Protein 2W4S (pdb70)

Structure (mmCIF, N/CA/C/O backbone):
data_2W4S
#
_entry.id   2W4S
#
_cell.length_a   42.180
_cell.length_b   52.862
_cell.length_c   99.315
_cell.angle_alpha   90.00
_cell.angle_beta   94.05
_cell.angle_gamma   90.00
#
_symmetry.space_group_name_H-M   'P 1 21 1'
#
loop_
_entity.id
_entity.type
_entity.pdbx_description
1 polymer 'Ankyrin-repeat protein'
2 water water
#
loop_
_atom_site.group_PDB
_atom_site.id
_atom_site.type_symbol
_atom_site.label_atom_id
_atom_site.label_alt_id
_atom_site.label_comp_id
_atom_site.label_asym_id
_atom_site.label_entity_id
_atom_site.label_seq_id
_atom_site.pdbx_PDB_ins_code
_atom_site.Cartn_x
_atom_site.Cartn_y
_atom_site.Cartn_z
_atom_site.occupancy
_atom_site.B_iso_or_equiv
_atom_site.auth_seq_id
_atom_site.auth_comp_id
_atom_site.auth_asym_id
_atom_site.auth_atom_id
_atom_site.pdbx_PDB_model_num
ATOM 1 N N . ASP A 1 4 ? -3.918 22.328 56.345 1.00 53.93 387 ASP A N 1
ATOM 2 C CA . ASP A 1 4 ? -2.583 21.705 56.610 1.00 54.37 387 ASP A CA 1
ATOM 3 C C . ASP A 1 4 ? -1.789 21.270 55.353 1.00 53.71 387 ASP A C 1
ATOM 4 O O . ASP A 1 4 ? -0.551 21.194 55.404 1.00 53.78 387 ASP A O 1
ATOM 9 N N . THR A 1 5 ? -2.480 20.969 54.249 1.00 52.62 388 THR A N 1
ATOM 10 C CA . THR A 1 5 ? -1.794 20.773 52.964 1.00 51.59 388 THR A CA 1
ATOM 11 C C . THR A 1 5 ? -0.957 22.014 52.615 1.00 50.48 388 THR A C 1
ATOM 12 O O . THR A 1 5 ? 0.235 21.894 52.343 1.00 50.11 388 THR A O 1
ATOM 16 N N . MET A 1 6 ? -1.586 23.192 52.657 1.00 49.43 389 MET A N 1
ATOM 17 C CA . MET A 1 6 ? -0.904 24.473 52.434 1.00 48.41 389 MET A CA 1
ATOM 18 C C . MET A 1 6 ? 0.165 24.767 53.475 1.00 47.08 389 MET A C 1
ATOM 19 O O . MET A 1 6 ? 1.238 25.247 53.137 1.00 47.13 389 MET A O 1
ATOM 24 N N . GLU A 1 7 ? -0.117 24.478 54.738 1.00 45.69 390 GLU A N 1
ATOM 25 C CA . GLU A 1 7 ? 0.899 24.619 55.791 1.00 44.39 390 GLU A CA 1
ATOM 26 C C . GLU A 1 7 ? 2.169 23.850 55.457 1.00 42.66 390 GLU A C 1
ATOM 27 O O . GLU A 1 7 ? 3.274 24.359 55.602 1.00 42.89 390 GLU A O 1
ATOM 33 N N . SER A 1 8 ? 1.983 22.622 55.000 1.00 40.54 391 SER A N 1
ATOM 34 C CA . SER A 1 8 ? 3.055 21.727 54.653 1.00 38.80 391 SER A CA 1
ATOM 35 C C . SER A 1 8 ? 3.806 22.151 53.391 1.00 37.31 391 SER A C 1
ATOM 36 O O . SER A 1 8 ? 5.035 22.044 53.357 1.00 37.59 391 SER A O 1
ATOM 39 N N . ILE A 1 9 ? 3.074 22.610 52.365 1.00 35.07 392 ILE A N 1
ATOM 40 C CA . ILE A 1 9 ? 3.673 23.120 51.129 1.00 33.27 392 ILE A CA 1
ATOM 41 C C . ILE A 1 9 ? 4.572 24.296 51.478 1.00 32.08 392 ILE A C 1
ATOM 42 O O . ILE A 1 9 ? 5.760 24.311 51.119 1.00 31.13 392 ILE A O 1
ATOM 47 N N . VAL A 1 10 ? 3.995 25.256 52.214 1.00 31.27 393 VAL A N 1
ATOM 48 C CA . VAL A 1 10 ? 4.691 26.468 52.693 1.00 30.26 393 VAL A CA 1
ATOM 49 C C . VAL A 1 10 ? 5.923 26.084 53.511 1.00 29.83 393 VAL A C 1
ATOM 50 O O . VAL A 1 10 ? 7.016 26.627 53.283 1.00 30.10 393 VAL A O 1
ATOM 54 N N . LEU A 1 11 ? 5.744 25.137 54.419 1.00 29.02 394 LEU A N 1
ATOM 55 C CA . LEU A 1 11 ? 6.820 24.672 55.305 1.00 29.94 394 LEU A CA 1
ATOM 56 C C . LEU A 1 11 ? 8.036 24.253 54.499 1.00 30.23 394 LEU A C 1
ATOM 57 O O . LEU A 1 11 ? 9.129 24.813 54.684 1.00 30.43 394 LEU A O 1
ATOM 62 N N . ASN A 1 12 ? 7.828 23.256 53.629 1.00 29.82 395 ASN A N 1
ATOM 63 C CA . ASN A 1 12 ? 8.833 22.787 52.712 1.00 29.75 395 ASN A CA 1
ATOM 64 C C . ASN A 1 12 ? 9.416 23.911 51.828 1.00 29.51 395 ASN A C 1
ATOM 65 O O . ASN A 1 12 ? 10.629 23.927 51.558 1.00 29.64 395 ASN A O 1
ATOM 70 N N . THR A 1 13 ? 8.563 24.832 51.369 1.00 28.90 396 THR A N 1
ATOM 71 C CA . THR A 1 13 ? 9.024 25.922 50.514 1.00 28.29 396 THR A CA 1
ATOM 72 C C . THR A 1 13 ? 10.009 26.788 51.306 1.00 29.08 396 THR A C 1
ATOM 73 O O . THR A 1 13 ? 11.142 27.022 50.865 1.00 28.50 396 THR A O 1
ATOM 77 N N . ILE A 1 14 ? 9.598 27.232 52.498 1.00 29.38 397 ILE A N 1
ATOM 78 C CA . ILE A 1 14 ? 10.486 28.053 53.320 1.00 30.44 397 ILE A CA 1
ATOM 79 C C . ILE A 1 14 ? 11.769 27.271 53.691 1.00 30.61 397 ILE A C 1
ATOM 80 O O . ILE A 1 14 ? 12.899 27.777 53.543 1.00 30.74 397 ILE A O 1
ATOM 85 N N . VAL A 1 15 ? 11.604 26.028 54.120 1.00 30.54 398 VAL A N 1
ATOM 86 C CA . VAL A 1 15 ? 12.768 25.235 54.508 1.00 31.25 398 VAL A CA 1
ATOM 87 C C . VAL A 1 15 ? 13.798 25.134 53.362 1.00 31.45 398 VAL A C 1
ATOM 88 O O . VAL A 1 15 ? 14.975 25.453 53.567 1.00 32.02 398 VAL A O 1
ATOM 92 N N . THR A 1 16 ? 13.349 24.726 52.167 1.00 30.63 399 THR A N 1
ATOM 93 C CA . THR A 1 16 ? 14.197 24.695 50.978 1.00 29.89 399 THR A CA 1
ATOM 94 C C . THR A 1 16 ? 14.730 26.097 50.623 1.00 30.62 399 THR A C 1
ATOM 95 O O . THR A 1 16 ? 15.917 26.252 50.332 1.00 29.88 399 THR A O 1
ATOM 99 N N . GLY A 1 17 ? 13.865 27.113 50.644 1.00 31.03 400 GLY A N 1
ATOM 100 C CA . GLY A 1 17 ? 14.300 28.480 50.347 1.00 32.74 400 GLY A CA 1
ATOM 101 C C . GLY A 1 17 ? 15.441 28.972 51.244 1.00 34.15 400 GLY A C 1
ATOM 102 O O . GLY A 1 17 ? 16.370 29.605 50.754 1.00 33.32 400 GLY A O 1
ATOM 103 N N . LEU A 1 18 ? 15.383 28.649 52.544 1.00 35.87 401 LEU A N 1
ATOM 104 C CA . LEU A 1 18 ? 16.388 29.107 53.529 1.00 37.91 401 LEU A CA 1
ATOM 105 C C . LEU A 1 18 ? 17.552 28.139 53.708 1.00 40.32 401 LEU A C 1
ATOM 106 O O . LEU A 1 18 ? 18.640 28.520 54.163 1.00 40.19 401 LEU A O 1
ATOM 111 N N . GLN A 1 19 ? 17.313 26.884 53.348 1.00 43.62 402 GLN A N 1
ATOM 112 C CA . GLN A 1 19 ? 18.294 25.820 53.542 1.00 46.96 402 GLN A CA 1
ATOM 113 C C . GLN A 1 19 ? 18.440 25.462 55.000 1.00 48.82 402 GLN A C 1
ATOM 114 O O . GLN A 1 19 ? 19.509 25.600 55.585 1.00 49.27 402 GLN A O 1
ATOM 120 N N . LYS A 1 23 ? 13.394 21.890 60.056 1.00 50.04 406 LYS A N 1
ATOM 121 C CA . LYS A 1 23 ? 11.988 21.770 59.734 1.00 48.70 406 LYS A CA 1
ATOM 122 C C . LYS A 1 23 ? 11.124 22.160 60.955 1.00 47.92 406 LYS A C 1
ATOM 123 O O . LYS A 1 23 ? 10.135 22.888 60.795 1.00 47.49 406 LYS A O 1
ATOM 129 N N . GLU A 1 24 ? 11.521 21.721 62.163 1.00 46.44 407 GLU A N 1
ATOM 130 C CA . GLU A 1 24 ? 10.797 22.083 63.396 1.00 45.75 407 GLU A CA 1
ATOM 131 C C . GLU A 1 24 ? 10.800 23.575 63.738 1.00 44.48 407 GLU A C 1
ATOM 132 O O . GLU A 1 24 ? 9.789 24.095 64.218 1.00 44.24 407 GLU A O 1
ATOM 138 N N . PHE A 1 25 ? 11.902 24.271 63.469 1.00 43.04 408 PHE A N 1
ATOM 139 C CA . PHE A 1 25 ? 11.950 25.728 63.673 1.00 41.93 408 PHE A CA 1
ATOM 140 C C . PHE A 1 25 ? 10.939 26.453 62.776 1.00 40.87 408 PHE A C 1
ATOM 141 O O . PHE A 1 25 ? 10.140 27.262 63.251 1.00 40.64 408 PHE A O 1
ATOM 149 N N . ILE A 1 26 ? 10.943 26.131 61.489 1.00 39.88 409 ILE A N 1
ATOM 150 C CA . ILE A 1 26 ? 10.011 26.747 60.549 1.00 38.55 409 ILE A CA 1
ATOM 151 C C . ILE A 1 26 ? 8.556 26.308 60.797 1.00 38.24 409 ILE A C 1
ATOM 152 O O . ILE A 1 26 ? 7.619 27.118 60.675 1.00 38.61 409 ILE A O 1
ATOM 157 N N . ALA A 1 27 ? 8.376 25.039 61.159 1.00 36.88 410 ALA A N 1
ATOM 158 C CA . ALA A 1 27 ? 7.094 24.548 61.677 1.00 36.19 410 ALA A CA 1
ATOM 159 C C . ALA A 1 27 ? 6.555 25.428 62.827 1.00 35.71 410 ALA A C 1
ATOM 160 O O . ALA A 1 27 ? 5.403 25.900 62.789 1.00 35.66 410 ALA A O 1
ATOM 162 N N . ARG A 1 28 ? 7.394 25.663 63.831 1.00 35.06 411 ARG A N 1
ATOM 163 C CA . ARG A 1 28 ? 6.982 26.479 64.981 1.00 35.37 411 ARG A CA 1
ATOM 164 C C . ARG A 1 28 ? 6.646 27.910 64.562 1.00 35.39 411 ARG A C 1
ATOM 165 O O . ARG A 1 28 ? 5.691 28.498 65.101 1.00 35.05 411 ARG A O 1
ATOM 173 N N . VAL A 1 29 ? 7.379 28.450 63.573 1.00 34.99 412 VAL A N 1
ATOM 174 C CA . VAL A 1 29 ? 7.044 29.767 63.049 1.00 34.67 412 VAL A CA 1
ATOM 175 C C . VAL A 1 29 ? 5.664 29.727 62.426 1.00 35.40 412 VAL A C 1
ATOM 176 O O . VAL A 1 29 ? 4.849 30.625 62.674 1.00 35.38 412 VAL A O 1
ATOM 180 N N . ILE A 1 30 ? 5.402 28.702 61.610 1.00 36.16 413 ILE A N 1
ATOM 181 C CA . ILE A 1 30 ? 4.114 28.608 60.900 1.00 36.98 413 ILE A CA 1
ATOM 182 C C . ILE A 1 30 ? 2.971 28.446 61.883 1.00 38.38 413 ILE A C 1
ATOM 183 O O . ILE A 1 30 ? 1.965 29.174 61.779 1.00 39.25 413 ILE A O 1
ATOM 188 N N . LYS A 1 31 ? 3.132 27.527 62.844 1.00 38.37 414 LYS A N 1
ATOM 189 C CA . LYS A 1 31 ? 2.151 27.353 63.921 1.00 38.72 414 LYS A CA 1
ATOM 190 C C . LYS A 1 31 ? 1.850 28.667 64.617 1.00 38.04 414 LYS A C 1
ATOM 191 O O . LYS A 1 31 ? 0.723 28.884 65.043 1.00 38.62 414 LYS A O 1
ATOM 197 N N . THR A 1 32 ? 2.845 29.542 64.735 1.00 36.99 415 THR A N 1
ATOM 198 C CA . THR A 1 32 ? 2.673 30.787 65.473 1.00 35.93 415 THR A CA 1
ATOM 199 C C . THR A 1 32 ? 1.984 31.911 64.685 1.00 35.95 415 THR A C 1
ATOM 200 O O . THR A 1 32 ? 1.084 32.567 65.204 1.00 36.03 415 THR A O 1
ATOM 204 N N . ILE A 1 33 ? 2.411 32.152 63.445 1.00 35.93 416 ILE A N 1
ATOM 205 C CA . ILE A 1 33 ? 1.850 33.255 62.650 1.00 34.58 416 ILE A CA 1
ATOM 206 C C . ILE A 1 33 ? 1.085 32.829 61.396 1.00 35.23 416 ILE A C 1
ATOM 207 O O . ILE A 1 33 ? 0.740 33.688 60.587 1.00 35.50 416 ILE A O 1
ATOM 212 N N . GLY A 1 34 ? 0.821 31.523 61.227 1.00 35.23 417 GLY A N 1
ATOM 213 C CA . GLY A 1 34 ? 0.141 31.017 60.030 1.00 35.18 417 GLY A CA 1
ATOM 214 C C . GLY A 1 34 ? 1.020 31.027 58.789 1.00 36.05 417 GLY A C 1
ATOM 215 O O . GLY A 1 34 ? 2.056 31.691 58.748 1.00 35.51 417 GLY A O 1
ATOM 216 N N . SER A 1 35 ? 0.613 30.292 57.757 1.00 37.24 418 SER A N 1
ATOM 217 C CA . SER A 1 35 ? 1.445 30.177 56.558 1.00 37.98 418 SER A CA 1
ATOM 218 C C . SER A 1 35 ? 1.480 31.442 55.665 1.00 38.13 418 SER A C 1
ATOM 219 O O . SER A 1 35 ? 2.440 31.660 54.909 1.00 38.06 418 SER A O 1
ATOM 222 N N . GLN A 1 36 ? 0.456 32.284 55.788 1.00 38.46 419 GLN A N 1
ATOM 223 C CA . GLN A 1 36 ? 0.396 33.529 55.034 1.00 38.39 419 GLN A CA 1
ATOM 224 C C . GLN A 1 36 ? 1.512 34.466 55.449 1.00 38.40 419 GLN A C 1
ATOM 225 O O . GLN A 1 36 ? 2.317 34.860 54.598 1.00 38.28 419 GLN A O 1
ATOM 231 N N . ARG A 1 37 ? 1.576 34.799 56.743 1.00 37.66 420 ARG A N 1
ATOM 232 C CA . ARG A 1 37 ? 2.603 35.702 57.260 1.00 37.69 420 ARG A CA 1
ATOM 233 C C . ARG A 1 37 ? 4.013 35.101 57.226 1.00 37.64 420 ARG A C 1
ATOM 234 O O . ARG A 1 37 ? 5.000 35.835 57.162 1.00 37.63 420 ARG A O 1
ATOM 242 N N . SER A 1 38 ? 4.105 33.772 57.284 1.00 37.28 421 SER A N 1
ATOM 243 C CA . SER A 1 38 ? 5.376 33.076 57.088 1.00 37.54 421 SER A CA 1
ATOM 244 C C . SER A 1 38 ? 5.908 33.196 55.646 1.00 37.14 421 SER A C 1
ATOM 245 O O . SER A 1 38 ? 7.102 33.382 55.442 1.00 36.86 421 SER A O 1
ATOM 248 N N . LEU A 1 39 ? 5.034 33.088 54.653 1.00 36.61 422 LEU A N 1
ATOM 249 C CA . LEU A 1 39 ? 5.456 33.304 53.284 1.00 37.35 422 LEU A CA 1
ATOM 250 C C . LEU A 1 39 ? 5.942 34.743 53.055 1.00 37.02 422 LEU A C 1
ATOM 251 O O . LEU A 1 39 ? 6.966 34.987 52.379 1.00 36.98 422 LEU A O 1
ATOM 256 N N . GLN A 1 40 ? 5.206 35.689 53.613 1.00 36.67 423 GLN A N 1
ATOM 257 C CA . GLN A 1 40 ? 5.586 37.104 53.552 1.00 36.86 423 GLN A CA 1
ATOM 258 C C . GLN A 1 40 ? 6.945 37.325 54.194 1.00 36.24 423 GLN A C 1
ATOM 259 O O . GLN A 1 40 ? 7.794 38.033 53.647 1.00 36.33 423 GLN A O 1
ATOM 265 N N . LEU A 1 41 ? 7.157 36.685 55.340 1.00 34.79 424 LEU A N 1
ATOM 266 C CA . LEU A 1 41 ? 8.421 36.786 56.024 1.00 34.25 424 LEU A CA 1
ATOM 267 C C . LEU A 1 41 ? 9.554 36.265 55.128 1.00 33.91 424 LEU A C 1
ATOM 268 O O . LEU A 1 41 ? 10.628 36.901 55.025 1.00 33.62 424 LEU A O 1
ATOM 273 N N . TYR A 1 42 ? 9.309 35.115 54.495 1.00 32.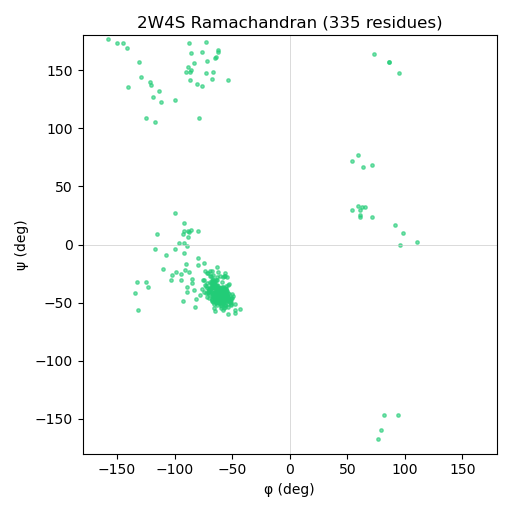29 425 TYR A N 1
ATOM 274 C CA . TYR A 1 42 ? 10.287 34.490 53.615 1.00 32.57 425 TYR A CA 1
ATOM 275 C C . TYR A 1 42 ? 10.565 35.369 52.377 1.00 32.54 425 TYR A C 1
ATOM 276 O O . TYR A 1 42 ? 11.725 35.617 52.047 1.00 31.19 425 TYR A O 1
ATOM 285 N N . GLU A 1 43 ? 9.503 35.866 51.734 1.00 33.40 426 GLU A N 1
ATOM 286 C CA . GLU A 1 43 ? 9.628 36.816 50.610 1.00 33.95 426 GLU A CA 1
ATOM 287 C C . GLU A 1 43 ? 10.466 38.035 50.940 1.00 33.87 426 GLU A C 1
ATOM 288 O O . GLU A 1 43 ? 11.345 38.433 50.166 1.00 33.60 426 GLU A O 1
ATOM 294 N N . ASN A 1 44 ? 10.169 38.637 52.085 1.00 34.04 427 ASN A N 1
ATOM 295 C CA . ASN A 1 44 ? 10.930 39.754 52.595 1.00 34.82 427 ASN A CA 1
ATOM 296 C C . ASN A 1 44 ? 12.422 39.474 52.802 1.00 34.37 427 ASN A C 1
ATOM 297 O O . ASN A 1 44 ? 13.272 40.322 52.524 1.00 34.79 427 ASN A O 1
ATOM 302 N N . ALA A 1 45 ? 12.754 38.297 53.299 1.00 33.59 428 ALA A N 1
ATOM 303 C CA . ALA A 1 45 ? 14.155 37.919 53.389 1.00 33.57 428 ALA A CA 1
ATOM 304 C C . ALA A 1 45 ? 14.776 37.759 51.988 1.00 33.83 428 ALA A C 1
ATOM 305 O O . ALA A 1 45 ? 15.954 38.109 51.785 1.00 33.83 428 ALA A O 1
ATOM 307 N N . MET A 1 46 ? 14.003 37.265 51.015 1.00 33.56 429 MET A N 1
ATOM 308 C CA . MET A 1 46 ? 14.502 37.251 49.629 1.00 34.36 429 MET A CA 1
ATOM 309 C C . MET A 1 46 ? 14.716 38.656 49.056 1.00 34.41 429 MET A C 1
ATOM 310 O O . MET A 1 46 ? 15.697 38.875 48.363 1.00 34.54 429 MET A O 1
ATOM 315 N N . LYS A 1 47 ? 13.799 39.594 49.327 1.00 35.54 430 LYS A N 1
ATOM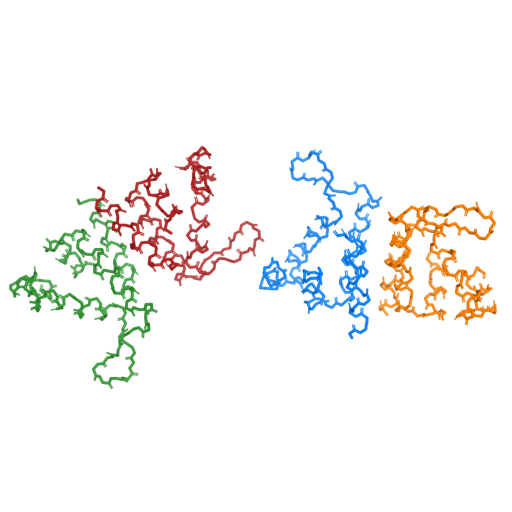 316 C CA . LYS A 1 47 ? 13.975 41.034 48.937 1.00 36.27 430 LYS A CA 1
ATOM 317 C C . LYS A 1 47 ? 15.285 41.633 49.484 1.00 36.16 430 LYS A C 1
ATOM 318 O O . LYS A 1 47 ? 16.046 42.293 48.779 1.00 36.63 430 LYS A O 1
ATOM 324 N N . VAL A 1 48 ? 15.558 41.349 50.737 1.00 36.19 431 VAL A N 1
ATOM 325 C CA . VAL A 1 48 ? 16.799 41.770 51.364 1.00 36.73 431 VAL A CA 1
ATOM 326 C C . VAL A 1 48 ? 17.994 41.153 50.633 1.00 36.59 431 VAL A C 1
ATOM 327 O O . VAL A 1 48 ? 18.974 41.844 50.374 1.00 37.05 431 VAL A O 1
ATOM 331 N N . GLU A 1 49 ? 17.905 39.875 50.272 1.00 36.36 432 GLU A N 1
ATOM 332 C CA . GLU A 1 49 ? 19.026 39.232 49.603 1.00 36.73 432 GLU A CA 1
ATOM 333 C C . GLU A 1 49 ? 19.198 39.757 48.182 1.00 36.42 432 GLU A C 1
ATOM 334 O O . GLU A 1 49 ? 20.326 39.997 47.758 1.00 36.13 432 GLU A O 1
ATOM 340 N N . ASN A 1 50 ? 18.093 39.937 47.453 1.00 36.40 433 ASN A N 1
ATOM 341 C CA . ASN A 1 50 ? 18.160 40.525 46.108 1.00 37.16 433 ASN A CA 1
ATOM 342 C C . ASN A 1 50 ? 18.735 41.953 46.126 1.00 37.62 433 ASN A C 1
ATOM 343 O O . ASN A 1 50 ? 19.305 42.382 45.134 1.00 38.20 433 ASN A O 1
ATOM 348 N N . SER A 1 51 ? 18.583 42.668 47.254 1.00 37.33 434 SER A N 1
ATOM 349 C CA . SER A 1 51 ? 19.138 44.005 47.445 1.00 37.06 434 SER A CA 1
ATOM 350 C C . SER A 1 51 ? 20.576 43.982 47.932 1.00 36.73 434 SER A C 1
ATOM 351 O O . SER A 1 51 ? 21.104 44.984 48.381 1.00 36.90 434 SER A O 1
ATOM 354 N N . GLY A 1 52 ? 21.224 42.843 47.887 1.00 36.60 435 GLY A N 1
ATOM 355 C CA . GLY A 1 52 ? 22.594 42.812 48.351 1.00 36.43 435 GLY A CA 1
ATOM 356 C C . GLY A 1 52 ? 22.750 42.362 49.788 1.00 35.62 435 GLY A C 1
ATOM 357 O O . GLY A 1 52 ? 23.861 42.298 50.284 1.00 36.81 435 GLY A O 1
ATOM 358 N N . GLY A 1 53 ? 21.656 42.059 50.468 1.00 34.66 436 GLY A N 1
ATOM 359 C CA . GLY A 1 53 ? 21.757 41.340 51.742 1.00 33.87 436 GLY A CA 1
ATOM 360 C C . GLY A 1 53 ? 22.131 42.197 52.930 1.00 33.47 436 GLY A C 1
ATOM 361 O O . GLY A 1 53 ? 21.948 43.423 52.908 1.00 33.14 436 GLY A O 1
ATOM 362 N N . LEU A 1 54 ? 22.630 41.543 53.973 1.00 32.78 437 LEU A N 1
ATOM 363 C CA . LEU A 1 54 ? 22.906 42.186 55.259 1.00 32.86 437 LEU A CA 1
ATOM 364 C C . LEU A 1 54 ? 24.200 41.620 55.809 1.00 33.61 437 LEU A C 1
ATOM 365 O O . LEU A 1 54 ? 24.410 40.392 55.779 1.00 34.31 437 LEU A O 1
ATOM 370 N N . LEU A 1 55 ? 25.050 42.515 56.311 1.00 33.47 438 LEU A N 1
ATOM 371 C CA . LEU A 1 55 ? 26.284 42.165 56.978 1.00 33.46 438 LEU A CA 1
ATOM 372 C C . LEU A 1 55 ? 26.073 41.570 58.359 1.00 33.47 438 LEU A C 1
ATOM 373 O O . LEU A 1 55 ? 25.146 41.945 59.093 1.00 33.75 438 LEU A O 1
ATOM 378 N N . THR A 1 56 ? 26.971 40.658 58.716 1.00 33.21 439 THR A N 1
ATOM 379 C CA . THR A 1 56 ? 27.074 40.128 60.079 1.00 32.49 439 THR A CA 1
ATOM 380 C C . THR A 1 56 ? 27.496 41.243 61.044 1.00 32.64 439 THR A C 1
ATOM 381 O O . THR A 1 56 ? 28.032 42.287 60.626 1.00 33.09 439 THR A O 1
ATOM 385 N N . ALA A 1 57 ? 27.244 41.030 62.331 1.00 32.80 440 ALA A N 1
ATOM 386 C CA . ALA A 1 57 ? 27.591 42.007 63.364 1.00 32.44 440 ALA A CA 1
ATOM 387 C C . ALA A 1 57 ? 29.069 42.414 63.327 1.00 32.89 440 ALA A C 1
ATOM 388 O O . ALA A 1 57 ? 29.399 43.547 63.708 1.00 33.06 440 ALA A O 1
ATOM 390 N N . ASP A 1 58 ? 29.949 41.526 62.850 1.00 32.49 441 ASP A N 1
ATOM 391 C CA . ASP A 1 58 ? 31.375 41.857 62.771 1.00 32.74 441 ASP A CA 1
ATOM 392 C C . ASP A 1 58 ? 31.826 42.371 61.389 1.00 32.88 441 ASP A C 1
ATOM 393 O O . ASP A 1 58 ? 33.003 42.649 61.170 1.00 32.17 441 ASP A O 1
ATOM 398 N N . MET A 1 59 ? 30.873 42.482 60.469 1.00 33.47 442 MET A N 1
ATOM 399 C CA . MET A 1 59 ? 31.121 43.001 59.117 1.00 34.77 442 MET A CA 1
ATOM 400 C C . MET A 1 59 ? 32.131 42.160 58.314 1.00 35.52 442 MET A C 1
ATOM 401 O O . MET A 1 59 ? 32.741 42.649 57.369 1.00 35.80 442 MET A O 1
ATOM 406 N N . SER A 1 60 ? 32.286 40.893 58.672 1.00 36.34 443 SER A N 1
ATOM 407 C CA . SER A 1 60 ? 33.239 40.038 57.961 1.00 37.17 443 SER A CA 1
ATOM 408 C C . SER A 1 60 ? 32.620 39.374 56.737 1.00 37.25 443 SER A C 1
ATOM 409 O O . SER A 1 60 ? 33.335 39.011 55.802 1.00 37.22 443 SER A O 1
ATOM 412 N N . ARG A 1 61 ? 31.294 39.228 56.740 1.00 37.62 444 ARG A N 1
ATOM 413 C CA . ARG A 1 61 ? 30.579 38.532 55.657 1.00 38.43 444 ARG A CA 1
ATOM 414 C C . ARG A 1 61 ? 29.107 38.947 55.594 1.00 37.56 444 ARG A C 1
ATOM 415 O O . ARG A 1 61 ? 28.623 39.711 56.430 1.00 37.97 444 ARG A O 1
ATOM 423 N N . ARG A 1 62 ? 28.401 38.418 54.608 1.00 36.66 445 ARG A N 1
ATOM 424 C CA . ARG A 1 62 ? 26.964 38.533 54.549 1.00 36.81 445 ARG A CA 1
ATOM 425 C C . ARG A 1 62 ? 26.322 37.492 55.461 1.00 35.45 445 ARG A C 1
ATOM 426 O O . ARG A 1 62 ? 26.768 36.355 55.508 1.00 34.81 445 ARG A O 1
ATOM 434 N N . LYS A 1 63 ? 25.286 37.892 56.195 1.00 34.43 446 LYS A N 1
ATOM 435 C CA . LYS A 1 63 ? 24.391 36.928 56.824 1.00 33.83 446 LYS A CA 1
ATOM 436 C C . LYS A 1 63 ? 23.924 36.017 55.717 1.00 33.85 446 LYS A C 1
ATOM 437 O O . LYS A 1 63 ? 23.682 36.486 54.620 1.00 34.11 446 LYS A O 1
ATOM 443 N N . THR A 1 64 ? 23.795 34.724 55.992 1.00 34.47 447 THR A N 1
ATOM 444 C CA . THR A 1 64 ? 23.069 33.808 55.117 1.00 34.51 447 THR A CA 1
ATOM 445 C C . THR A 1 64 ? 21.606 34.254 55.093 1.00 34.91 447 THR A C 1
ATOM 446 O O . THR A 1 64 ? 21.164 35.007 55.986 1.00 35.37 447 THR A O 1
ATOM 450 N N . ILE A 1 65 ? 20.848 33.816 54.087 1.00 34.53 448 ILE A N 1
ATOM 451 C CA . ILE A 1 65 ? 19.404 34.107 54.034 1.00 33.54 448 ILE A CA 1
ATOM 452 C C . ILE A 1 65 ? 18.676 33.618 55.304 1.00 33.91 448 ILE A C 1
ATOM 453 O O . ILE A 1 65 ? 17.782 34.302 55.805 1.00 34.73 448 ILE A O 1
ATOM 458 N N . GLY A 1 66 ? 19.085 32.466 55.843 1.00 33.70 449 GLY A N 1
ATOM 459 C CA . GLY A 1 66 ? 18.623 32.020 57.150 1.00 33.67 449 GLY A CA 1
ATOM 460 C C . GLY A 1 66 ? 18.799 33.099 58.219 1.00 33.95 449 GLY A C 1
ATOM 461 O O . GLY A 1 66 ? 17.867 33.397 58.973 1.00 33.79 449 GLY A O 1
ATOM 462 N N . GLY A 1 67 ? 19.992 33.687 58.283 1.00 34.29 450 GLY A N 1
ATOM 463 C CA . GLY A 1 67 ? 20.292 34.757 59.237 1.00 33.95 450 GLY A CA 1
ATOM 464 C C . GLY A 1 67 ? 19.440 35.991 59.016 1.00 34.05 450 GLY A C 1
ATOM 465 O O . GLY A 1 67 ? 18.979 36.625 59.981 1.00 35.17 450 GLY A O 1
ATOM 466 N N . VAL A 1 68 ? 19.207 36.336 57.760 1.00 33.05 451 VAL A N 1
ATOM 467 C CA . VAL A 1 68 ? 18.320 37.459 57.438 1.00 32.69 451 VAL A CA 1
ATOM 468 C C . VAL A 1 68 ? 16.911 37.194 57.979 1.00 32.46 451 VAL A C 1
ATOM 469 O O . VAL A 1 68 ? 16.310 38.053 58.598 1.00 32.43 451 VAL A O 1
ATOM 473 N N . PHE A 1 69 ? 16.406 35.991 57.745 1.00 33.19 452 PHE A N 1
ATOM 474 C CA . PHE A 1 69 ? 15.063 35.556 58.190 1.00 33.52 452 PHE A CA 1
ATOM 475 C C . PHE A 1 69 ? 14.897 35.634 59.692 1.00 33.87 452 PHE A C 1
ATOM 476 O O . PHE A 1 69 ? 13.849 36.047 60.169 1.00 34.90 452 PHE A O 1
ATOM 484 N N . CYS A 1 70 ? 15.930 35.267 60.441 1.00 34.14 453 CYS A N 1
ATOM 485 C CA . CYS A 1 70 ? 15.885 35.358 61.892 1.00 34.74 453 CYS A CA 1
ATOM 486 C C . CYS A 1 70 ? 15.820 36.793 62.411 1.00 34.01 453 CYS A C 1
ATOM 487 O O . CYS A 1 70 ? 15.054 37.093 63.337 1.00 32.89 453 CYS A O 1
ATOM 490 N N . TYR A 1 71 ? 16.649 37.659 61.825 1.00 33.66 454 TYR A N 1
ATOM 491 C CA . TYR A 1 71 ? 16.623 39.086 62.104 1.00 33.37 454 TYR A CA 1
ATOM 492 C C . TYR A 1 71 ? 15.229 39.654 61.776 1.00 32.97 454 TYR A C 1
ATOM 493 O O . TYR A 1 71 ? 14.630 40.329 62.575 1.00 32.45 454 TYR A O 1
ATOM 502 N N . LEU A 1 72 ? 14.700 39.345 60.596 1.00 33.29 455 LEU A N 1
ATOM 503 C CA . LEU A 1 72 ? 13.347 39.761 60.248 1.00 32.78 455 LEU A CA 1
ATOM 504 C C . LEU A 1 72 ? 12.296 39.238 61.274 1.00 34.09 455 LEU A C 1
ATOM 505 O O . LEU A 1 72 ? 11.378 39.975 61.636 1.00 34.40 455 LEU A O 1
ATOM 510 N N . LEU A 1 73 ? 12.461 37.998 61.758 1.00 33.90 456 LEU A N 1
ATOM 511 C CA . LEU A 1 73 ? 11.514 37.375 62.678 1.00 34.72 456 LEU A CA 1
ATOM 512 C C . LEU A 1 73 ? 11.552 38.101 64.026 1.00 35.23 456 LEU A C 1
ATOM 513 O O . LEU A 1 73 ? 10.530 38.322 64.672 1.00 35.26 456 LEU A O 1
ATOM 518 N N . LYS A 1 74 ? 12.755 38.518 64.410 1.00 35.47 457 LYS A N 1
ATOM 519 C CA . LYS A 1 74 ? 12.963 39.287 65.607 1.00 35.18 457 LYS A CA 1
ATOM 520 C C . LYS A 1 74 ? 12.339 40.670 65.452 1.00 35.48 457 LYS A C 1
ATOM 521 O O . LYS A 1 74 ? 11.867 41.235 66.429 1.00 35.75 457 LYS A O 1
ATOM 527 N N . GLN A 1 75 ? 12.327 41.206 64.225 1.00 35.99 458 GLN A N 1
ATOM 528 C CA . GLN A 1 75 ? 11.649 42.482 63.938 1.00 35.82 458 GLN A CA 1
ATOM 529 C C . GLN A 1 75 ? 10.154 42.379 64.167 1.00 35.17 458 GLN A C 1
ATOM 530 O O . GLN A 1 75 ? 9.533 43.354 64.568 1.00 35.28 458 GLN A O 1
ATOM 536 N N . LEU A 1 76 ? 9.589 41.193 63.957 1.00 34.09 459 LEU A N 1
ATOM 537 C CA . LEU A 1 76 ? 8.192 40.950 64.334 1.00 34.05 459 LEU A CA 1
ATOM 538 C C . LEU A 1 76 ? 7.957 41.014 65.847 1.00 33.71 459 LEU A C 1
ATOM 539 O O . LEU A 1 76 ? 6.891 41.450 66.268 1.00 33.73 459 LEU A O 1
ATOM 544 N N . VAL A 1 77 ? 8.939 40.609 66.659 1.00 33.59 460 VAL A N 1
ATOM 545 C CA . VAL A 1 77 ? 8.859 40.856 68.110 1.00 33.58 460 VAL A CA 1
ATOM 546 C C . VAL A 1 77 ? 8.960 42.360 68.412 1.00 33.88 460 VAL A C 1
ATOM 547 O O . VAL A 1 77 ? 8.205 42.900 69.238 1.00 33.73 460 VAL A O 1
ATOM 551 N N . ALA A 1 78 ? 9.901 43.033 67.755 1.00 34.00 461 ALA A N 1
ATOM 552 C CA . ALA A 1 78 ? 10.071 44.471 67.934 1.00 34.53 461 ALA A CA 1
ATOM 553 C C . ALA A 1 78 ? 8.758 45.213 67.656 1.00 34.82 461 ALA A C 1
ATOM 554 O O . ALA A 1 78 ? 8.423 46.166 68.354 1.00 34.54 461 ALA A O 1
ATOM 556 N N . GLU A 1 79 ? 8.008 44.751 66.648 1.00 35.52 462 GLU A N 1
ATOM 557 C CA . GLU A 1 79 ? 6.743 45.397 66.256 1.00 36.20 462 GLU A CA 1
ATOM 558 C C . GLU A 1 79 ? 5.536 44.866 67.028 1.00 35.22 462 GLU A C 1
ATOM 559 O O . GLU A 1 79 ? 4.398 45.218 66.725 1.00 34.91 462 GLU A O 1
ATOM 565 N N . ASP A 1 80 ? 5.790 44.011 68.014 1.00 35.03 463 ASP A N 1
ATOM 566 C CA . ASP A 1 80 ? 4.726 43.397 68.822 1.00 35.21 463 ASP A CA 1
ATOM 567 C C . ASP A 1 80 ? 3.757 42.542 68.002 1.00 35.10 463 ASP A C 1
ATOM 568 O O . ASP A 1 80 ? 2.581 42.427 68.374 1.00 34.85 463 ASP A O 1
ATOM 573 N N . GLN A 1 81 ? 4.259 41.951 66.911 1.00 34.76 464 GLN A N 1
ATOM 574 C CA . GLN A 1 81 ? 3.486 41.072 66.041 1.00 35.99 464 GLN A CA 1
ATOM 575 C C . GLN A 1 81 ? 3.507 39.658 66.583 1.00 36.16 464 GLN A C 1
ATOM 576 O O . GLN A 1 81 ? 2.609 38.861 66.316 1.00 36.74 464 GLN A O 1
ATOM 582 N N . ILE A 1 82 ? 4.591 39.316 67.260 1.00 36.02 465 ILE A N 1
ATOM 583 C CA . ILE A 1 82 ? 4.656 38.090 68.021 1.00 35.92 465 ILE A CA 1
ATOM 584 C C . ILE A 1 82 ? 5.145 38.455 69.410 1.00 35.14 465 ILE A C 1
ATOM 585 O O . ILE A 1 82 ? 5.960 39.381 69.567 1.00 34.86 465 ILE A O 1
ATOM 590 N N . THR A 1 83 ? 4.617 37.749 70.407 1.00 33.96 466 THR A N 1
ATOM 591 C CA . THR A 1 83 ? 4.915 38.039 71.795 1.00 33.31 466 THR A CA 1
ATOM 592 C C . THR A 1 83 ? 6.198 37.320 72.200 1.00 33.09 466 THR A C 1
ATOM 593 O O . THR A 1 83 ? 6.650 36.384 71.535 1.00 33.20 466 THR A O 1
ATOM 597 N N . ILE A 1 84 ? 6.760 37.740 73.323 1.00 32.76 467 ILE A N 1
ATOM 598 C CA . ILE A 1 84 ? 7.998 37.173 73.820 1.00 32.02 467 ILE A CA 1
ATOM 599 C C . ILE A 1 84 ? 7.890 35.675 74.111 1.00 32.02 467 ILE A C 1
ATOM 600 O O . ILE A 1 84 ? 8.778 34.938 73.724 1.00 32.09 467 ILE A O 1
ATOM 605 N N . GLN A 1 85 ? 6.791 35.213 74.691 1.00 31.81 468 GLN A N 1
ATOM 606 C CA . GLN A 1 85 ? 6.605 33.776 74.856 1.00 33.34 468 GLN A CA 1
ATOM 607 C C . GLN A 1 85 ? 6.608 32.986 73.533 1.00 33.88 468 GLN A C 1
ATOM 608 O O . GLN A 1 85 ? 7.112 31.866 73.479 1.00 33.88 468 GLN A O 1
ATOM 614 N N . GLU A 1 86 ? 6.036 33.564 72.478 1.00 34.71 469 GLU A N 1
ATOM 615 C CA . GLU A 1 86 ? 6.003 32.917 71.165 1.00 35.36 469 GLU A CA 1
ATOM 616 C C . GLU A 1 86 ? 7.391 32.848 70.544 1.00 34.79 469 GLU A C 1
ATOM 617 O O . GLU A 1 86 ? 7.738 31.869 69.907 1.00 34.05 469 GLU A O 1
ATOM 623 N N . TRP A 1 87 ? 8.185 33.886 70.769 1.00 35.19 470 TRP A N 1
ATOM 624 C CA . TRP A 1 87 ? 9.570 33.936 70.287 1.00 35.38 470 TRP A CA 1
ATOM 625 C C . TRP A 1 87 ? 10.416 32.853 70.970 1.00 35.28 470 TRP A C 1
ATOM 626 O O . TRP A 1 87 ? 11.275 32.224 70.342 1.00 35.30 470 TRP A O 1
ATOM 637 N N . ASN A 1 88 ? 10.143 32.634 72.249 1.00 34.61 471 ASN A N 1
ATOM 638 C CA . ASN A 1 88 ? 10.830 31.616 73.019 1.00 35.03 471 ASN A CA 1
ATOM 639 C C . ASN A 1 88 ? 10.364 30.241 72.594 1.00 35.13 471 ASN A C 1
ATOM 640 O O . ASN A 1 88 ? 11.162 29.310 72.585 1.00 35.38 471 ASN A O 1
ATOM 645 N N . TYR A 1 89 ? 9.077 30.121 72.252 1.00 35.42 472 TYR A N 1
ATOM 646 C CA . TYR A 1 89 ? 8.514 28.857 71.801 1.00 35.98 472 TYR A CA 1
ATOM 647 C C . TYR A 1 89 ? 9.160 28.455 70.479 1.00 37.24 472 TYR A C 1
ATOM 648 O O . TYR A 1 89 ? 9.541 27.301 70.296 1.00 36.91 472 TYR A O 1
ATOM 657 N N . ILE A 1 90 ? 9.291 29.435 69.585 1.00 38.74 473 ILE A N 1
ATOM 658 C CA . ILE A 1 90 ? 9.883 29.261 68.282 1.00 40.41 473 ILE A CA 1
ATOM 659 C C . ILE A 1 90 ? 11.379 28.954 68.376 1.00 42.58 473 ILE A C 1
ATOM 660 O O . ILE A 1 90 ? 11.896 28.142 67.603 1.00 43.37 473 ILE A O 1
ATOM 665 N N . ARG A 1 91 ? 12.076 29.577 69.322 1.00 44.73 474 ARG A N 1
ATOM 666 C CA . ARG A 1 91 ? 13.535 29.459 69.363 1.00 47.08 474 ARG A CA 1
ATOM 667 C C . ARG A 1 91 ? 14.133 28.319 70.184 1.00 48.37 474 ARG A C 1
ATOM 668 O O . ARG A 1 91 ? 15.299 27.987 69.988 1.00 49.42 474 ARG A O 1
ATOM 676 N N . GLN A 1 92 ? 13.363 27.711 71.084 1.00 49.68 475 GLN A N 1
ATOM 677 C CA . GLN A 1 92 ? 13.870 26.590 71.885 1.00 50.80 475 GLN A CA 1
ATOM 678 C C . GLN A 1 92 ? 12.769 25.586 72.177 1.00 51.16 475 GLN A C 1
ATOM 679 O O . GLN A 1 92 ? 12.062 25.159 71.256 1.00 51.52 475 GLN A O 1
ATOM 685 N N . THR B 1 5 ? -6.081 36.224 48.747 1.00 46.89 388 THR B N 1
ATOM 686 C CA . THR B 1 5 ? -4.921 36.898 49.418 1.00 46.97 388 THR B CA 1
ATOM 687 C C . THR B 1 5 ? -3.734 35.958 49.651 1.00 46.70 388 THR B C 1
ATOM 688 O O . THR B 1 5 ? -2.578 36.378 49.577 1.00 47.02 388 THR B O 1
ATOM 692 N N . MET B 1 6 ? -4.003 34.682 49.901 1.00 46.15 389 MET B N 1
ATOM 693 C CA . MET B 1 6 ? -2.929 33.699 49.857 1.00 45.80 389 MET B CA 1
ATOM 694 C C . MET B 1 6 ? -2.401 33.584 48.426 1.00 44.86 389 MET B C 1
ATOM 695 O O . MET B 1 6 ? -1.202 33.412 48.218 1.00 44.80 389 MET B O 1
ATOM 700 N N . GLU B 1 7 ? -3.297 33.685 47.448 1.00 43.74 390 GLU B N 1
ATOM 701 C CA . GLU B 1 7 ? -2.894 33.783 46.048 1.00 42.88 390 GLU B CA 1
ATOM 702 C C . GLU B 1 7 ? -1.945 34.959 45.860 1.00 41.26 390 GLU B C 1
ATOM 703 O O . GLU B 1 7 ? -0.876 34.837 45.262 1.00 40.88 390 GLU B O 1
ATOM 709 N N . SER B 1 8 ? -2.338 36.105 46.388 1.00 39.42 391 SER B N 1
ATOM 710 C CA . SER B 1 8 ? -1.514 37.278 46.251 1.00 37.81 391 SER B CA 1
ATOM 711 C C . SER B 1 8 ? -0.145 37.167 46.986 1.00 36.28 391 SER B C 1
ATOM 712 O O . SER B 1 8 ? 0.853 37.716 46.520 1.00 36.27 391 SER B O 1
ATOM 715 N N . ILE B 1 9 ? -0.085 36.440 48.100 1.00 34.21 392 ILE B N 1
ATOM 716 C CA . ILE B 1 9 ? 1.188 36.249 48.792 1.00 32.47 392 ILE B CA 1
ATOM 717 C C . ILE B 1 9 ? 2.076 35.259 48.027 1.00 32.02 392 ILE B C 1
ATOM 718 O O . ILE B 1 9 ? 3.289 35.483 47.887 1.00 31.19 392 ILE B O 1
ATOM 723 N N . VAL B 1 10 ? 1.463 34.186 47.513 1.00 31.35 393 VAL B N 1
ATOM 724 C CA . VAL B 1 10 ? 2.151 33.228 46.637 1.00 30.75 393 VAL B CA 1
ATOM 725 C C . VAL B 1 10 ? 2.730 33.928 45.390 1.00 31.31 393 VAL B C 1
ATOM 726 O O . VAL B 1 10 ? 3.925 33.778 45.069 1.00 31.42 393 VAL B O 1
ATOM 730 N N . LEU B 1 11 ? 1.899 34.720 44.710 1.00 31.63 394 LEU B N 1
ATOM 731 C CA . LEU B 1 11 ? 2.332 35.512 43.550 1.00 31.52 394 LEU B CA 1
ATOM 732 C C . LEU B 1 11 ? 3.638 36.280 43.807 1.00 32.04 394 LEU B C 1
ATOM 733 O O . LEU B 1 11 ? 4.633 36.106 43.088 1.00 32.30 394 LEU B O 1
ATOM 738 N N . ASN B 1 12 ? 3.618 37.095 44.855 1.00 32.11 395 ASN B N 1
ATOM 739 C CA . ASN B 1 12 ? 4.757 37.890 45.276 1.00 32.48 395 ASN B CA 1
ATOM 740 C C . ASN B 1 12 ? 6.020 37.112 45.598 1.00 31.94 395 ASN B C 1
ATOM 741 O O . ASN B 1 12 ? 7.111 37.497 45.155 1.00 32.07 395 ASN B O 1
ATOM 746 N N . THR B 1 13 ? 5.871 36.055 46.391 1.00 31.11 396 THR B N 1
ATOM 747 C CA . THR B 1 13 ? 6.990 35.187 46.769 1.00 31.74 396 THR B CA 1
ATOM 748 C C . THR B 1 13 ? 7.632 34.562 45.549 1.00 31.36 396 THR B C 1
ATOM 749 O O . THR B 1 13 ? 8.855 34.563 45.418 1.00 31.99 396 THR B O 1
ATOM 753 N N . ILE B 1 14 ? 6.799 33.997 44.678 1.00 30.83 397 ILE B N 1
ATOM 754 C CA . ILE B 1 14 ? 7.289 33.360 43.462 1.00 30.29 397 ILE B CA 1
ATOM 755 C C . ILE B 1 14 ? 8.005 34.405 42.559 1.00 30.65 397 ILE B C 1
ATOM 756 O O . ILE B 1 14 ? 9.137 34.171 42.117 1.00 29.85 397 ILE B O 1
ATOM 761 N N . VAL B 1 15 ? 7.367 35.561 42.322 1.00 30.62 398 VAL B N 1
ATOM 762 C CA . VAL B 1 15 ? 7.971 36.621 41.498 1.00 31.14 398 VAL B CA 1
ATOM 763 C C . VAL B 1 15 ? 9.330 37.064 42.047 1.00 31.90 398 VAL B C 1
ATOM 764 O O . VAL B 1 15 ? 10.347 37.031 41.334 1.00 31.80 398 VAL B O 1
ATOM 768 N N . THR B 1 16 ? 9.346 37.453 43.323 1.00 32.48 399 THR B N 1
ATOM 769 C CA . THR B 1 16 ? 10.588 37.730 44.037 1.00 32.45 399 THR B CA 1
ATOM 770 C C . THR B 1 16 ? 11.601 36.574 43.898 1.00 34.28 399 THR B C 1
ATOM 771 O O . THR B 1 16 ? 12.763 36.814 43.563 1.00 34.78 399 THR B O 1
ATOM 775 N N . GLY B 1 17 ? 11.164 35.338 44.140 1.00 34.94 400 GLY B N 1
ATOM 776 C CA . GLY B 1 17 ? 12.057 34.199 44.095 1.00 36.79 400 GLY B CA 1
ATOM 777 C C . GLY B 1 17 ? 12.622 33.889 42.713 1.00 38.52 400 GLY B C 1
ATOM 778 O O . GLY B 1 17 ? 13.791 33.549 42.583 1.00 38.81 400 GLY B O 1
ATOM 779 N N . LEU B 1 18 ? 11.792 33.976 41.675 1.00 39.98 401 LEU B N 1
ATOM 780 C CA . LEU B 1 18 ? 12.276 33.801 40.299 1.00 41.37 401 LEU B CA 1
ATOM 781 C C . LEU B 1 18 ? 13.072 35.024 39.806 1.00 42.99 401 LEU B C 1
ATOM 782 O O . LEU B 1 18 ? 13.803 34.934 38.834 1.00 42.74 401 LEU B O 1
ATOM 787 N N . GLN B 1 19 ? 12.936 36.145 40.518 1.00 45.27 402 GLN B N 1
ATOM 788 C CA . GLN B 1 19 ? 13.557 37.413 40.153 1.00 48.02 402 GLN B CA 1
ATOM 789 C C . GLN B 1 19 ? 12.990 37.886 38.819 1.00 49.45 402 GLN B C 1
ATOM 790 O O . GLN B 1 19 ? 13.713 37.999 37.828 1.00 50.05 402 GLN B O 1
ATOM 796 N N . LYS B 1 23 ? 4.906 40.449 36.997 1.00 38.57 406 LYS B N 1
ATOM 797 C CA . LYS B 1 23 ? 4.030 39.611 37.816 1.00 38.90 406 LYS B CA 1
ATOM 798 C C . LYS B 1 23 ? 2.990 38.820 37.006 1.00 39.02 406 LYS B C 1
ATOM 799 O O . LYS B 1 23 ? 2.705 37.661 37.330 1.00 39.60 406 LYS B O 1
ATOM 805 N N . GLU B 1 24 ? 2.465 39.421 35.939 1.00 38.50 407 GLU B N 1
ATOM 806 C CA . GLU B 1 24 ? 1.314 38.882 35.211 1.00 37.96 407 GLU B CA 1
ATOM 807 C C . GLU B 1 24 ? 1.490 37.443 34.708 1.00 37.86 407 GLU B C 1
ATOM 808 O O . GLU B 1 24 ? 0.536 36.648 34.739 1.00 37.44 407 GLU B O 1
ATOM 814 N N . PHE B 1 25 ? 2.699 37.109 34.245 1.00 37.67 408 PHE B N 1
ATOM 815 C CA . PHE B 1 25 ? 3.009 35.740 33.837 1.00 37.78 408 PHE B CA 1
ATOM 816 C C . PHE B 1 25 ? 2.770 34.747 35.007 1.00 37.35 408 PHE B C 1
ATOM 817 O O . PHE B 1 25 ? 2.053 33.739 34.864 1.00 37.65 408 PHE B O 1
ATOM 825 N N . ILE B 1 26 ? 3.332 35.042 36.171 1.00 36.12 409 ILE B N 1
ATOM 826 C CA . ILE B 1 26 ? 3.099 34.171 37.314 1.00 35.77 409 ILE B CA 1
ATOM 827 C C . ILE B 1 26 ? 1.639 34.155 37.815 1.00 35.53 409 ILE B C 1
ATOM 828 O O . ILE B 1 26 ? 1.146 33.119 38.251 1.00 35.24 409 ILE B O 1
ATOM 833 N N . ALA B 1 27 ? 0.941 35.277 37.691 1.00 35.56 410 ALA B N 1
ATOM 834 C CA . ALA B 1 27 ? -0.483 35.332 38.043 1.00 36.62 410 ALA B CA 1
ATOM 835 C C . ALA B 1 27 ? -1.356 34.383 37.191 1.00 37.42 410 ALA B C 1
ATOM 836 O O . ALA B 1 27 ? -2.298 33.764 37.717 1.00 37.77 410 ALA B O 1
ATOM 838 N N . ARG B 1 28 ? -1.041 34.268 35.896 1.00 37.84 411 ARG B N 1
ATOM 839 C CA . ARG B 1 28 ? -1.753 33.334 35.019 1.00 38.89 411 ARG B CA 1
ATOM 840 C C . ARG B 1 28 ? -1.506 31.906 35.472 1.00 38.75 411 ARG B C 1
ATOM 841 O O . ARG B 1 28 ? -2.458 31.139 35.617 1.00 39.26 411 ARG B O 1
ATOM 849 N N . VAL B 1 29 ? -0.237 31.557 35.689 1.00 38.40 412 VAL B N 1
ATOM 850 C CA . VAL B 1 29 ? 0.120 30.231 36.199 1.00 38.28 412 VAL B CA 1
ATOM 851 C C . VAL B 1 29 ? -0.726 29.955 37.442 1.00 38.97 412 VAL B C 1
ATOM 852 O O . VAL B 1 29 ? -1.404 28.912 37.545 1.00 38.89 412 VAL B O 1
ATOM 856 N N . ILE B 1 30 ? -0.703 30.912 38.375 1.00 39.19 413 ILE B N 1
ATOM 857 C CA . ILE B 1 30 ? -1.448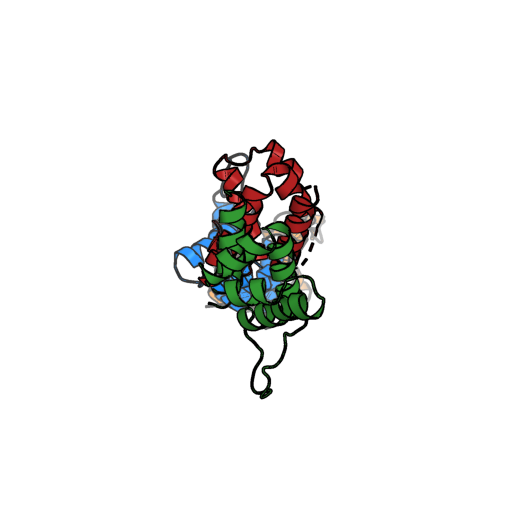 30.761 39.611 1.00 39.68 413 ILE B CA 1
ATOM 858 C C . ILE B 1 30 ? -2.924 30.537 39.324 1.00 40.09 413 ILE B C 1
ATOM 859 O O . ILE B 1 30 ? -3.521 29.630 39.910 1.00 40.37 413 ILE B O 1
ATOM 864 N N . LYS B 1 31 ? -3.488 31.310 38.392 1.00 40.28 414 LYS B N 1
ATOM 865 C CA . LYS B 1 31 ? -4.914 31.197 38.059 1.00 40.44 414 LYS B CA 1
ATOM 866 C C . LYS B 1 31 ? -5.254 29.897 37.358 1.00 40.12 414 LYS B C 1
ATOM 867 O O . LYS B 1 31 ? -6.404 29.453 37.395 1.00 40.30 414 LYS B O 1
ATOM 873 N N . THR B 1 32 ? -4.252 29.284 36.732 1.00 39.67 415 THR B N 1
ATOM 874 C CA . THR B 1 32 ? -4.466 28.074 35.958 1.00 38.65 415 THR B CA 1
ATOM 875 C C . THR B 1 32 ? -4.328 26.816 36.789 1.00 38.44 415 THR B C 1
ATOM 876 O O . THR B 1 32 ? -5.111 25.879 36.628 1.00 37.83 415 THR B O 1
ATOM 880 N N . ILE B 1 33 ? -3.330 26.794 37.671 1.00 38.51 416 ILE B N 1
ATOM 881 C CA . ILE B 1 33 ? -3.056 25.595 38.458 1.00 38.10 416 ILE B CA 1
ATOM 882 C C . ILE B 1 33 ? -3.212 25.736 39.967 1.00 37.66 416 ILE B C 1
ATOM 883 O O . ILE B 1 33 ? -3.056 24.746 40.693 1.00 37.83 416 ILE B O 1
ATOM 888 N N . GLY B 1 34 ? -3.506 26.953 40.439 1.00 37.63 417 GLY B N 1
ATOM 889 C CA . GLY B 1 34 ? -3.730 27.226 41.887 1.00 36.27 417 GLY B CA 1
ATOM 890 C C . GLY B 1 34 ? -2.469 27.513 42.697 1.00 36.16 417 GLY B C 1
ATOM 891 O O . GLY B 1 34 ? -1.356 27.117 42.307 1.00 35.94 417 GLY B O 1
ATOM 892 N N . SER B 1 35 ? -2.651 28.202 43.823 1.00 35.87 418 SER B N 1
ATOM 893 C CA . SER B 1 35 ? -1.587 28.547 44.782 1.00 35.97 418 SER B CA 1
ATOM 894 C C . SER B 1 35 ? -0.729 27.363 45.220 1.00 35.96 418 SER B C 1
ATOM 895 O O . SER B 1 35 ? 0.487 27.467 45.255 1.00 36.21 418 SER B O 1
ATOM 898 N N . GLN B 1 36 ? -1.351 26.247 45.575 1.00 36.27 419 GLN B N 1
ATOM 899 C CA . GLN B 1 36 ? -0.606 25.125 46.122 1.00 37.03 419 GLN B CA 1
ATOM 900 C C . GLN B 1 36 ? 0.332 24.457 45.115 1.00 37.24 419 GLN B C 1
ATOM 901 O O . GLN B 1 36 ? 1.506 24.239 45.430 1.00 37.35 419 GLN B O 1
ATOM 907 N N . ARG B 1 37 ? -0.167 24.149 43.918 1.00 36.58 420 ARG B N 1
ATOM 908 C CA . ARG B 1 37 ? 0.682 23.523 42.913 1.00 37.51 420 ARG B CA 1
ATOM 909 C C . ARG B 1 37 ? 1.763 24.493 42.432 1.00 36.45 420 ARG B C 1
ATOM 910 O O . ARG B 1 37 ? 2.882 24.073 42.128 1.00 35.73 420 ARG B O 1
ATOM 918 N N . SER B 1 38 ? 1.431 25.783 42.391 1.00 36.34 421 SER B N 1
ATOM 919 C CA . SER B 1 38 ? 2.387 26.839 42.019 1.00 36.55 421 SER B CA 1
ATOM 920 C C . SER B 1 38 ? 3.547 26.883 43.000 1.00 36.32 421 SER B C 1
ATOM 921 O O . SER B 1 38 ? 4.717 27.049 42.638 1.00 36.24 421 SER B O 1
ATOM 924 N N . LEU B 1 39 ? 3.215 26.714 44.261 1.00 36.07 422 LEU B N 1
ATOM 925 C CA . LEU B 1 39 ? 4.231 26.770 45.281 1.00 36.46 422 LEU B CA 1
ATOM 926 C C . LEU B 1 39 ? 5.108 25.510 45.218 1.00 36.32 422 LEU B C 1
ATOM 927 O O . LEU B 1 39 ? 6.344 25.598 45.335 1.00 36.42 422 LEU B O 1
ATOM 932 N N . GLN B 1 40 ? 4.493 24.345 45.009 1.00 35.52 423 GLN B N 1
ATOM 933 C CA . GLN B 1 40 ? 5.272 23.129 44.822 1.00 35.91 423 GLN B CA 1
ATOM 934 C C . GLN B 1 40 ? 6.189 23.192 43.606 1.00 35.55 423 GLN B C 1
ATOM 935 O O . GLN B 1 40 ? 7.299 22.642 43.622 1.00 35.63 423 GLN B O 1
ATOM 941 N N . LEU B 1 41 ? 5.693 23.822 42.549 1.00 35.15 424 LEU B N 1
ATOM 942 C CA . LEU B 1 41 ? 6.440 24.021 41.334 1.00 35.54 424 LEU B CA 1
ATOM 943 C C . LEU B 1 41 ? 7.666 24.870 41.651 1.00 35.43 424 LEU B C 1
ATOM 944 O O . LEU B 1 41 ? 8.781 24.520 41.249 1.00 36.42 424 LEU B O 1
ATOM 949 N N . TYR B 1 42 ? 7.455 25.996 42.338 1.00 34.30 425 TYR B N 1
ATOM 950 C CA . TYR B 1 42 ? 8.546 26.894 42.721 1.00 33.59 425 TYR B CA 1
ATOM 951 C C . TYR B 1 42 ? 9.595 26.209 43.611 1.00 33.19 425 TYR B C 1
ATOM 952 O O . TYR B 1 42 ? 10.791 26.277 43.325 1.00 33.00 425 TYR B O 1
ATOM 961 N N . GLU B 1 43 ? 9.157 25.535 44.670 1.00 33.06 426 GLU B N 1
ATOM 962 C CA . GLU B 1 43 ? 10.080 24.747 45.504 1.00 33.53 426 GLU B CA 1
ATOM 963 C C . GLU B 1 43 ? 10.863 23.686 44.711 1.00 33.58 426 GLU B C 1
ATOM 964 O O . GLU B 1 43 ? 12.080 23.547 44.868 1.00 33.49 426 GLU B O 1
ATOM 970 N N . ASN B 1 44 ? 10.169 22.958 43.842 1.00 33.55 427 ASN B N 1
ATOM 971 C CA . ASN B 1 44 ? 10.856 22.020 42.962 1.00 33.77 427 ASN B CA 1
ATOM 972 C C . ASN B 1 44 ? 11.900 22.670 42.051 1.00 33.33 427 ASN B C 1
ATOM 973 O O . ASN B 1 44 ? 13.010 22.119 41.911 1.00 33.49 427 ASN B O 1
ATOM 978 N N . ALA B 1 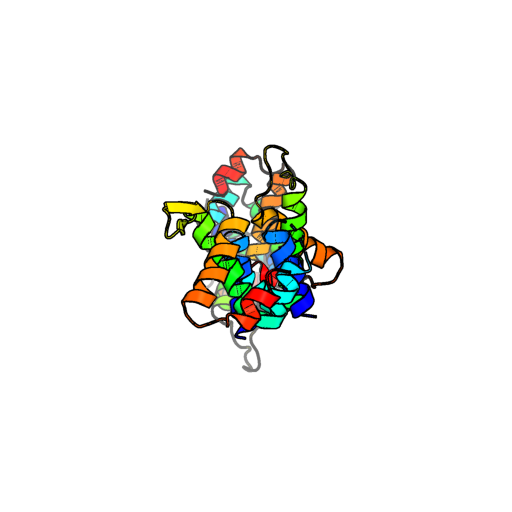45 ? 11.578 23.835 41.474 1.00 32.14 428 ALA B N 1
ATOM 979 C CA . ALA B 1 45 ? 12.569 24.627 40.706 1.00 32.13 428 ALA B CA 1
ATOM 980 C C . ALA B 1 45 ? 13.775 24.960 41.570 1.00 32.15 428 ALA B C 1
ATOM 981 O O . ALA B 1 45 ? 14.933 24.820 41.133 1.00 31.79 428 ALA B O 1
ATOM 983 N N . MET B 1 46 ? 13.513 25.363 42.812 1.00 32.59 429 MET B N 1
ATOM 984 C CA . MET B 1 46 ? 14.612 25.600 43.743 1.00 33.41 429 MET B CA 1
ATOM 985 C C . MET B 1 46 ? 15.517 24.395 43.840 1.00 33.57 429 MET B C 1
ATOM 986 O O . MET B 1 46 ? 16.722 24.525 43.594 1.00 34.48 429 MET B O 1
ATOM 991 N N . LYS B 1 47 ? 14.947 23.225 44.135 1.00 33.77 430 LYS B N 1
ATOM 992 C CA . LYS B 1 47 ? 15.755 22.004 44.327 1.00 34.48 430 LYS B CA 1
ATOM 993 C C . LYS B 1 47 ? 16.506 21.610 43.062 1.00 34.58 430 LYS B C 1
ATOM 994 O O . LYS B 1 47 ? 17.703 21.316 43.104 1.00 35.33 430 LYS B O 1
ATOM 1000 N N . VAL B 1 48 ? 15.821 21.641 41.930 1.00 34.47 431 VAL B N 1
ATOM 1001 C CA . VAL B 1 48 ? 16.466 21.331 40.660 1.00 34.39 431 VAL B CA 1
ATOM 1002 C C . VAL B 1 48 ? 17.605 22.289 40.305 1.00 35.46 431 VAL B C 1
ATOM 1003 O O . VAL B 1 48 ? 18.632 21.886 39.745 1.00 34.85 431 VAL B O 1
ATOM 1007 N N . GLU B 1 49 ? 17.409 23.563 40.630 1.00 36.76 432 GLU B N 1
ATOM 1008 C CA . GLU B 1 49 ? 18.431 24.556 40.414 1.00 38.22 432 GLU B CA 1
ATOM 1009 C C . GLU B 1 49 ? 19.640 24.304 41.326 1.00 38.08 432 GLU B C 1
ATOM 1010 O O . GLU B 1 49 ? 20.785 24.316 40.863 1.00 38.11 432 GLU B O 1
ATOM 1016 N N . ASN B 1 50 ? 19.388 24.025 42.603 1.00 38.73 433 ASN B N 1
ATOM 1017 C CA . ASN B 1 50 ? 20.480 23.738 43.556 1.00 39.47 433 ASN B CA 1
ATOM 1018 C C . ASN B 1 50 ? 21.373 22.564 43.083 1.00 39.50 433 ASN B C 1
ATOM 1019 O O . ASN B 1 50 ? 22.540 22.505 43.466 1.00 39.82 433 ASN B O 1
ATOM 1024 N N . SER B 1 51 ? 20.844 21.658 42.244 1.00 38.68 434 SER B N 1
ATOM 1025 C CA . SER B 1 51 ? 21.636 20.551 41.706 1.00 38.69 434 SER B CA 1
ATOM 1026 C C . SER B 1 51 ? 22.326 20.820 40.354 1.00 39.02 434 SER B C 1
ATOM 1027 O O . SER B 1 51 ? 22.958 19.921 39.795 1.00 40.28 434 SER B O 1
ATOM 1030 N N . GLY B 1 52 ? 22.187 22.013 39.788 1.00 39.13 435 GLY B N 1
ATOM 1031 C CA . GLY B 1 52 ? 22.850 22.331 38.512 1.00 37.66 435 GLY B CA 1
ATOM 1032 C C . GLY B 1 52 ? 21.879 22.467 37.365 1.00 37.39 435 GLY B C 1
ATOM 1033 O O . GLY B 1 52 ? 22.278 22.687 36.222 1.00 37.15 435 GLY B O 1
ATOM 1034 N N . GLY B 1 53 ? 20.595 22.331 37.679 1.00 37.39 436 GLY B N 1
ATOM 1035 C CA . GLY B 1 53 ? 19.522 22.592 36.731 1.00 37.03 436 GLY B CA 1
ATOM 1036 C C . GLY B 1 53 ? 19.075 21.345 36.003 1.00 37.79 436 GLY B C 1
ATOM 1037 O O . GLY B 1 53 ? 19.096 20.220 36.559 1.00 37.64 436 GLY B O 1
ATOM 1038 N N . LEU B 1 54 ? 18.664 21.523 34.748 1.00 37.68 437 LEU B N 1
ATOM 1039 C CA . LEU B 1 54 ? 18.200 20.392 33.993 1.00 37.80 437 LEU B CA 1
ATOM 1040 C C . LEU B 1 54 ? 18.637 20.426 32.538 1.00 37.59 437 LEU B C 1
ATOM 1041 O O . LEU B 1 54 ? 19.183 21.417 32.059 1.00 37.54 437 LEU B O 1
ATOM 1046 N N . LEU B 1 55 ? 18.422 19.306 31.864 1.00 37.04 438 LEU B N 1
ATOM 1047 C CA . LEU B 1 55 ? 18.707 19.189 30.445 1.00 36.66 438 LEU B CA 1
ATOM 1048 C C . LEU B 1 55 ? 17.366 19.006 29.708 1.00 36.92 438 LEU B C 1
ATOM 1049 O O . LEU B 1 55 ? 16.491 18.227 30.141 1.00 37.08 438 LEU B O 1
ATOM 1054 N N . THR B 1 56 ? 17.177 19.780 28.646 1.00 36.58 439 THR B N 1
ATOM 1055 C CA . THR B 1 56 ? 15.939 19.730 27.891 1.00 36.56 439 THR B CA 1
ATOM 1056 C C . THR B 1 56 ? 16.033 18.646 26.824 1.00 36.56 439 THR B C 1
ATOM 1057 O O . THR B 1 56 ? 17.087 18.044 26.636 1.00 36.10 439 THR B O 1
ATOM 1061 N N . ALA B 1 57 ? 14.919 18.400 26.139 1.00 37.16 440 ALA B N 1
ATOM 1062 C CA . ALA B 1 57 ? 14.867 17.491 24.991 1.00 37.38 440 ALA B CA 1
ATOM 1063 C C . ALA B 1 57 ? 15.882 17.797 23.881 1.00 37.65 440 ALA B C 1
ATOM 1064 O O . ALA B 1 57 ? 16.383 16.862 23.248 1.00 37.68 440 ALA B O 1
ATOM 1066 N N . ASP B 1 58 ? 16.185 19.072 23.628 1.00 37.77 441 ASP B N 1
ATOM 1067 C CA . ASP B 1 58 ? 17.205 19.380 22.619 1.00 38.41 441 ASP B CA 1
ATOM 1068 C C . ASP B 1 58 ? 18.566 19.688 23.245 1.00 37.75 441 ASP B C 1
ATOM 1069 O O . ASP B 1 58 ? 19.374 20.408 22.680 1.00 38.21 441 ASP B O 1
ATOM 1074 N N . MET B 1 59 ? 18.807 19.122 24.420 1.00 37.51 442 MET B N 1
ATOM 1075 C CA . MET B 1 59 ? 20.085 19.237 25.152 1.00 36.77 442 MET B CA 1
ATOM 1076 C C . MET B 1 59 ? 20.561 20.656 25.396 1.00 36.46 442 MET B C 1
ATOM 1077 O O . MET B 1 59 ? 21.761 20.909 25.451 1.00 36.76 442 MET B O 1
ATOM 1082 N N . SER B 1 60 ? 19.623 21.585 25.514 1.00 36.12 443 SER B N 1
ATOM 1083 C CA . SER B 1 60 ? 19.943 22.883 26.054 1.00 36.06 443 SER B CA 1
ATOM 1084 C C . SER B 1 60 ? 19.806 22.753 27.572 1.00 35.87 443 SER B C 1
ATOM 1085 O O . SER B 1 60 ? 18.937 22.038 28.060 1.00 35.70 443 SER B O 1
ATOM 1088 N N . ARG B 1 61 ? 20.702 23.404 28.301 1.00 35.91 444 ARG B N 1
ATOM 1089 C CA . ARG B 1 61 ? 20.716 23.367 29.754 1.00 36.26 444 ARG B CA 1
ATOM 1090 C C . ARG B 1 61 ? 19.860 24.494 30.291 1.00 36.50 444 ARG B C 1
ATOM 1091 O O . ARG B 1 61 ? 19.747 25.546 29.658 1.00 36.75 444 ARG B O 1
ATOM 1099 N N . ARG B 1 62 ? 19.244 24.263 31.447 1.00 36.59 445 ARG B N 1
ATOM 1100 C CA . ARG B 1 62 ? 18.572 25.316 32.192 1.00 36.54 445 ARG B CA 1
ATOM 1101 C C . ARG B 1 62 ? 19.170 25.312 33.560 1.00 36.88 445 ARG B C 1
ATOM 1102 O O . ARG B 1 62 ? 18.967 24.390 34.328 1.00 36.43 445 ARG B O 1
ATOM 1110 N N . LYS B 1 63 ? 19.946 26.351 33.832 1.00 37.93 446 LYS B N 1
ATOM 1111 C CA . LYS B 1 63 ? 20.716 26.485 35.054 1.00 38.95 446 LYS B CA 1
ATOM 1112 C C . LYS B 1 63 ? 20.051 27.466 36.018 1.00 38.38 446 LYS B C 1
ATOM 1113 O O . LYS B 1 63 ? 20.189 27.342 37.230 1.00 39.20 446 LYS B O 1
ATOM 1119 N N . THR B 1 64 ? 19.351 28.455 35.480 1.00 37.61 447 THR B N 1
ATOM 1120 C CA . THR B 1 64 ? 18.726 29.477 36.310 1.00 36.25 447 THR B CA 1
ATOM 1121 C C . THR B 1 64 ? 17.343 29.025 36.773 1.00 36.02 447 THR B C 1
ATOM 1122 O O . THR B 1 64 ? 16.614 28.299 36.056 1.00 35.17 447 THR B O 1
ATOM 1126 N N . ILE B 1 65 ? 16.974 29.478 37.967 1.00 35.28 448 ILE B N 1
ATOM 1127 C CA . ILE B 1 65 ? 15.684 29.141 38.560 1.00 34.68 448 ILE B CA 1
ATOM 1128 C C . ILE B 1 65 ? 14.516 29.508 37.619 1.00 34.38 448 ILE B C 1
ATOM 1129 O O . ILE B 1 65 ? 13.582 28.706 37.432 1.00 34.76 448 ILE B O 1
ATOM 1134 N N . GLY B 1 66 ? 14.605 30.677 36.983 1.00 33.33 449 GLY B N 1
ATOM 1135 C CA . GLY B 1 66 ? 13.631 31.080 35.977 1.00 33.39 449 GLY B CA 1
ATOM 1136 C C . GLY B 1 66 ? 13.561 30.118 34.796 1.00 33.93 449 GLY B C 1
ATOM 1137 O O . GLY B 1 66 ? 12.473 29.772 34.343 1.00 34.27 449 GLY B O 1
ATOM 1138 N N . GLY B 1 67 ? 14.717 29.670 34.315 1.00 33.80 450 GLY B N 1
ATOM 1139 C CA . GLY B 1 67 ? 14.799 28.684 33.241 1.00 34.29 450 GLY B CA 1
ATOM 1140 C C . GLY B 1 67 ? 14.231 27.341 33.653 1.00 34.64 450 GLY B C 1
ATOM 1141 O O . GLY B 1 67 ? 13.428 26.741 32.943 1.00 35.35 450 GLY B O 1
ATOM 1142 N N . VAL B 1 68 ? 14.626 26.863 34.821 1.00 34.56 451 VAL B N 1
ATOM 1143 C CA . VAL B 1 68 ? 14.150 25.580 35.288 1.00 33.55 451 VAL B CA 1
ATOM 1144 C C . VAL B 1 68 ? 12.615 25.658 35.481 1.00 33.72 451 VAL B C 1
ATOM 1145 O O . VAL B 1 68 ? 11.881 24.758 35.053 1.00 33.34 451 VAL B O 1
ATOM 1149 N N . PHE B 1 69 ? 12.143 26.748 36.100 1.00 33.11 452 PHE B N 1
ATOM 1150 C CA . PHE B 1 69 ? 10.726 26.906 36.398 1.00 32.87 452 PHE B CA 1
ATOM 1151 C C . PHE B 1 69 ? 9.890 26.782 35.126 1.00 33.22 452 PHE B C 1
ATOM 1152 O O . PHE B 1 69 ? 8.959 25.989 35.058 1.00 32.98 452 PHE B O 1
ATOM 1160 N N . CYS B 1 70 ? 10.239 27.575 34.121 1.00 33.75 453 CYS B N 1
ATOM 1161 C CA . CYS B 1 70 ? 9.545 27.560 32.839 1.00 35.62 453 CYS B CA 1
ATOM 1162 C C . CYS B 1 70 ? 9.473 26.192 32.168 1.00 35.49 453 CYS B C 1
ATOM 1163 O O . CYS B 1 70 ? 8.434 25.834 31.603 1.00 34.59 453 CYS B O 1
ATOM 1166 N N . TYR B 1 71 ? 10.573 25.445 32.238 1.00 35.61 454 TYR B N 1
ATOM 1167 C CA . TYR B 1 71 ? 10.623 24.155 31.596 1.00 36.64 454 TYR B CA 1
ATOM 1168 C C . TYR B 1 71 ? 9.729 23.142 32.312 1.00 36.64 454 TYR B C 1
ATOM 1169 O O . TYR B 1 71 ? 9.008 22.406 31.650 1.00 36.62 454 TYR B O 1
ATOM 1178 N N . LEU B 1 72 ? 9.756 23.148 33.647 1.00 36.97 455 LEU B N 1
ATOM 1179 C CA . LEU B 1 72 ? 8.931 22.269 34.467 1.00 37.55 455 LEU B CA 1
ATOM 1180 C C . LEU B 1 72 ? 7.465 22.531 34.202 1.00 38.12 455 LEU B C 1
ATOM 1181 O O . LEU B 1 72 ? 6.657 21.607 34.164 1.00 38.61 455 LEU B O 1
ATOM 1186 N N . LEU B 1 73 ? 7.131 23.807 34.044 1.00 38.95 456 LEU B N 1
ATOM 1187 C CA . LEU B 1 73 ? 5.787 24.230 33.686 1.00 39.27 456 LEU B CA 1
ATOM 1188 C C . LEU B 1 73 ? 5.420 23.699 32.308 1.00 40.18 456 LEU B C 1
ATOM 1189 O O . LEU B 1 73 ? 4.303 23.245 32.099 1.00 40.60 456 LEU B O 1
ATOM 1194 N N . LYS B 1 74 ? 6.376 23.734 31.379 1.00 40.49 457 LYS B N 1
ATOM 1195 C CA . LYS B 1 74 ? 6.192 23.174 30.065 1.00 41.06 457 LYS B CA 1
ATOM 1196 C C . LYS B 1 74 ? 5.933 21.667 30.102 1.00 41.03 457 LYS B C 1
ATOM 1197 O O . LYS B 1 74 ? 5.003 21.168 29.453 1.00 40.80 457 LYS B O 1
ATOM 1203 N N . GLN B 1 75 ? 6.767 20.948 30.844 1.00 41.07 458 GLN B N 1
ATOM 1204 C CA . GLN B 1 75 ? 6.602 19.503 31.025 1.00 41.30 458 GLN B CA 1
ATOM 1205 C C . GLN B 1 75 ? 5.214 19.133 31.589 1.00 40.39 458 GLN B C 1
ATOM 1206 O O . GLN B 1 75 ? 4.739 18.037 31.343 1.00 39.87 458 GLN B O 1
ATOM 1212 N N . LEU B 1 76 ? 4.578 20.040 32.346 1.00 39.82 459 LEU B N 1
ATOM 1213 C CA . LEU B 1 76 ? 3.177 19.847 32.781 1.00 39.16 459 LEU B CA 1
ATOM 1214 C C . LEU B 1 76 ? 2.197 19.764 31.605 1.00 38.99 459 LEU B C 1
ATOM 1215 O O . LEU B 1 76 ? 1.240 18.985 31.649 1.00 38.76 459 LEU B O 1
ATOM 1220 N N . VAL B 1 77 ? 2.446 20.560 30.562 1.00 38.65 460 VAL B N 1
ATOM 1221 C CA . VAL B 1 77 ? 1.655 20.523 29.335 1.00 38.87 460 VAL B CA 1
ATOM 1222 C C . VAL B 1 77 ? 1.859 19.186 28.626 1.00 39.10 460 VAL B C 1
ATOM 1223 O O . VAL B 1 77 ? 0.893 18.511 28.249 1.00 39.08 460 VAL B O 1
ATOM 1227 N N . ALA B 1 78 ? 3.131 18.815 28.474 1.00 39.53 461 ALA B N 1
ATOM 1228 C CA . ALA B 1 78 ? 3.542 17.577 27.820 1.00 39.85 461 ALA B CA 1
ATOM 1229 C C . ALA B 1 78 ? 3.034 16.372 28.595 1.00 40.14 461 ALA B C 1
ATOM 1230 O O . ALA B 1 78 ? 2.684 15.351 28.026 1.00 39.94 461 ALA B O 1
ATOM 1232 N N . GLU B 1 79 ? 2.993 16.518 29.909 1.00 40.80 462 GLU B N 1
ATOM 1233 C CA . GLU B 1 79 ? 2.578 15.449 30.793 1.00 41.62 462 GLU B CA 1
ATOM 1234 C C . GLU B 1 79 ? 1.053 15.442 31.012 1.00 41.39 462 GLU B C 1
ATOM 1235 O O . GLU B 1 79 ? 0.540 14.739 31.889 1.00 41.88 462 GLU B O 1
ATOM 1241 N N . ASP B 1 80 ? 0.324 16.233 30.230 1.00 40.87 463 ASP B N 1
ATOM 1242 C CA . ASP B 1 80 ? -1.131 16.222 30.315 1.00 40.28 463 ASP B CA 1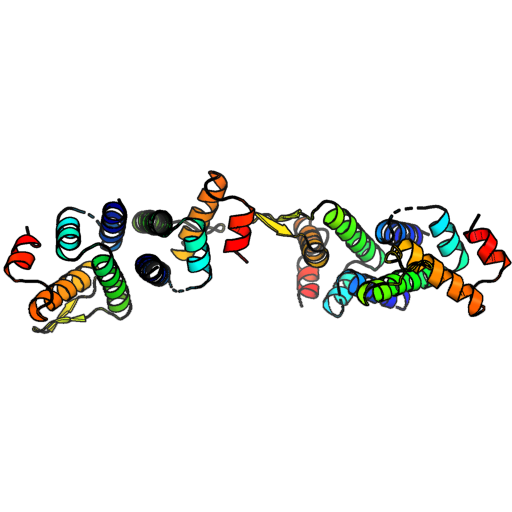
ATOM 1243 C C . ASP B 1 80 ? -1.718 16.863 31.583 1.00 39.25 463 ASP B C 1
ATOM 1244 O O . ASP B 1 80 ? -2.843 16.550 31.954 1.00 39.48 463 ASP B O 1
ATOM 1249 N N . GLN B 1 81 ? -0.987 17.758 32.240 1.00 38.09 464 GLN B N 1
ATOM 1250 C CA . GLN B 1 81 ? -1.475 18.355 33.505 1.00 37.32 464 GLN B CA 1
ATOM 1251 C C . GLN B 1 81 ? -2.012 19.758 33.314 1.00 36.68 464 GLN B C 1
ATOM 1252 O O . GLN B 1 81 ? -2.822 20.221 34.096 1.00 36.80 464 GLN B O 1
ATOM 1258 N N . ILE B 1 82 ? -1.513 20.426 32.283 1.00 36.21 465 ILE B N 1
ATOM 1259 C CA . ILE B 1 82 ? -2.054 21.677 31.783 1.00 36.05 465 ILE B CA 1
ATOM 1260 C C . ILE B 1 82 ? -2.442 21.476 30.306 1.00 35.79 465 ILE B C 1
ATOM 1261 O O . ILE B 1 82 ? -1.723 20.803 29.531 1.00 35.50 465 ILE B O 1
ATOM 1266 N N . THR B 1 83 ? -3.580 22.044 29.917 1.00 35.08 466 THR B N 1
ATOM 1267 C CA . THR B 1 83 ? -4.006 21.962 28.526 1.00 34.63 466 THR B CA 1
ATOM 1268 C C . THR B 1 83 ? -3.349 23.022 27.636 1.00 34.04 466 THR B C 1
ATOM 1269 O O . THR B 1 83 ? -2.904 24.066 28.109 1.00 33.13 466 THR B O 1
ATOM 1273 N N . ILE B 1 84 ? -3.298 22.708 26.343 1.00 34.21 467 ILE B N 1
ATOM 1274 C CA . ILE B 1 84 ? -2.774 23.567 25.278 1.00 34.24 467 ILE B CA 1
ATOM 1275 C C . ILE B 1 84 ? -3.471 24.928 25.322 1.00 34.50 467 ILE B C 1
ATOM 1276 O O . ILE B 1 84 ? -2.814 25.960 25.302 1.00 34.19 467 ILE B O 1
ATOM 1281 N N . GLN B 1 85 ? -4.801 24.911 25.401 1.00 35.24 468 GLN B N 1
ATOM 1282 C CA . GLN B 1 85 ? -5.603 26.114 25.606 1.00 36.15 468 GLN B CA 1
ATOM 1283 C C . GLN B 1 85 ? -4.997 26.921 26.767 1.00 37.14 468 GLN B C 1
ATOM 1284 O O . GLN B 1 85 ? -4.699 28.102 26.612 1.00 37.57 468 GLN B O 1
ATOM 1290 N N . GLU B 1 86 ? -4.757 26.266 27.900 1.00 38.06 469 GLU B N 1
ATOM 1291 C CA . GLU B 1 86 ? -4.277 26.951 29.104 1.00 39.56 469 GLU B CA 1
ATOM 1292 C C . GLU B 1 86 ? -2.828 27.416 29.023 1.00 40.51 469 GLU B C 1
ATOM 1293 O O . GLU B 1 86 ? -2.489 28.466 29.556 1.00 40.34 469 GLU B O 1
ATOM 1299 N N . TRP B 1 87 ? -1.974 26.609 28.397 1.00 41.80 470 TRP B N 1
ATOM 1300 C CA . TRP B 1 87 ? -0.583 26.979 28.186 1.00 42.97 470 TRP B CA 1
ATOM 1301 C C . TRP B 1 87 ? -0.470 28.203 27.264 1.00 43.19 470 TRP B C 1
ATOM 1302 O O . TRP B 1 87 ? 0.377 29.076 27.480 1.00 42.88 470 TRP B O 1
ATOM 1313 N N . ASN B 1 88 ? -1.324 28.261 26.246 1.00 43.28 471 ASN B N 1
ATOM 1314 C CA . ASN B 1 88 ? -1.351 29.408 25.361 1.00 44.26 471 ASN B CA 1
ATOM 1315 C C . ASN B 1 88 ? -1.819 30.648 26.089 1.00 44.90 471 ASN B C 1
ATOM 1316 O O . ASN B 1 88 ? -1.361 31.748 25.791 1.00 45.36 471 ASN B O 1
ATOM 1321 N N . TYR B 1 89 ? -2.744 30.474 27.026 1.00 45.42 472 TYR B N 1
ATOM 1322 C CA . TYR B 1 89 ? -3.171 31.582 27.857 1.00 46.19 472 TYR B CA 1
ATOM 1323 C C . TYR B 1 89 ? -1.996 32.091 28.725 1.00 47.21 472 TYR B C 1
ATOM 1324 O O . TYR B 1 89 ? -1.696 33.284 28.707 1.00 47.25 472 TYR B O 1
ATOM 1333 N N . ILE B 1 90 ? -1.321 31.173 29.429 1.00 48.65 473 ILE B N 1
ATOM 1334 C CA . ILE B 1 90 ? -0.161 31.472 30.298 1.00 49.72 473 ILE B CA 1
ATOM 1335 C C . ILE B 1 90 ? 0.974 32.283 29.636 1.00 51.27 473 ILE B C 1
ATOM 1336 O O . ILE B 1 90 ? 1.430 33.269 30.218 1.00 51.40 473 ILE B O 1
ATOM 1341 N N . ARG B 1 91 ? 1.437 31.884 28.449 1.00 52.82 474 ARG B N 1
ATOM 1342 C CA . ARG B 1 91 ? 2.340 32.766 27.674 1.00 54.71 474 ARG B CA 1
ATOM 1343 C C . ARG B 1 91 ? 1.561 33.888 26.948 1.00 55.04 474 ARG B C 1
ATOM 1344 O O . ARG B 1 91 ? 0.849 33.631 25.986 1.00 55.09 474 ARG B O 1
ATOM 1352 N N . GLN B 1 92 ? 1.719 35.127 27.429 1.00 56.09 475 GLN B N 1
ATOM 1353 C CA . GLN B 1 92 ? 0.768 36.237 27.183 1.00 56.58 475 GLN B CA 1
ATOM 1354 C C . GLN B 1 92 ? -0.256 35.988 26.075 1.00 56.70 475 GLN B C 1
ATOM 1355 O O . GLN B 1 92 ? -1.456 35.925 26.347 1.00 57.09 475 GLN B O 1
ATOM 1361 N N . ASP C 1 4 ? 34.370 34.102 109.492 1.00 54.60 387 ASP C N 1
ATOM 1362 C CA . ASP C 1 4 ? 33.142 34.950 109.589 1.00 54.81 387 ASP C CA 1
ATOM 1363 C C . ASP C 1 4 ? 33.074 36.009 108.482 1.00 54.01 387 ASP C C 1
ATOM 1364 O O . ASP C 1 4 ? 32.777 37.183 108.726 1.00 54.77 387 ASP C O 1
ATOM 1369 N N . THR C 1 5 ? 33.394 35.593 107.272 1.00 52.57 388 THR C N 1
ATOM 1370 C CA . THR C 1 5 ? 32.952 36.325 106.106 1.00 51.36 388 THR C CA 1
ATOM 1371 C C . THR C 1 5 ? 32.389 35.253 105.186 1.00 50.40 388 THR C C 1
ATOM 1372 O O . THR C 1 5 ? 31.410 35.482 104.483 1.00 50.32 388 THR C O 1
ATOM 1376 N N . MET C 1 6 ? 32.997 34.067 105.270 1.00 49.26 389 MET C N 1
ATOM 1377 C CA . MET C 1 6 ? 32.462 32.827 104.724 1.00 48.11 389 MET C CA 1
ATOM 1378 C C . MET C 1 6 ? 31.215 32.424 105.499 1.00 47.08 389 MET C C 1
ATOM 1379 O O . MET C 1 6 ? 30.366 31.687 104.994 1.00 47.04 389 MET C O 1
ATOM 1384 N N . GLU C 1 7 ? 31.100 32.908 106.728 1.00 45.54 390 GLU C N 1
ATOM 1385 C CA . GLU C 1 7 ? 29.942 32.576 107.525 1.00 44.51 390 GLU C CA 1
ATOM 1386 C C . GLU C 1 7 ? 28.776 33.501 107.234 1.00 42.98 390 GLU C C 1
ATOM 1387 O O . GLU C 1 7 ? 27.638 33.056 107.291 1.00 43.35 390 GLU C O 1
ATOM 1393 N N . SER C 1 8 ? 29.053 34.766 106.913 1.00 40.96 391 SER C N 1
ATOM 1394 C CA . SER C 1 8 ? 28.016 35.680 106.425 1.00 39.41 391 SER C CA 1
ATOM 1395 C C . SER C 1 8 ? 27.365 35.100 105.171 1.00 37.86 391 SER C C 1
ATOM 1396 O O . SER C 1 8 ? 26.144 35.158 104.994 1.00 38.04 391 SER C O 1
ATOM 1399 N N . ILE C 1 9 ? 28.202 34.540 104.312 1.00 35.49 392 ILE C N 1
ATOM 1400 C CA . ILE C 1 9 ? 27.779 34.020 103.032 1.00 33.30 392 ILE C CA 1
ATOM 1401 C C . ILE C 1 9 ? 26.984 32.741 103.200 1.00 32.23 392 ILE C C 1
ATOM 1402 O O . ILE C 1 9 ? 25.918 32.582 102.599 1.00 32.35 392 ILE C O 1
ATOM 1407 N N . VAL C 1 10 ? 27.478 31.839 104.039 1.00 30.78 393 VAL C N 1
ATOM 1408 C CA . VAL C 1 10 ? 26.739 30.619 104.330 1.00 29.31 393 VAL C CA 1
ATOM 1409 C C . VAL C 1 10 ? 25.385 30.999 104.948 1.00 28.72 393 VAL C C 1
ATOM 1410 O O . VAL C 1 10 ? 24.340 30.505 104.516 1.00 28.29 393 VAL C O 1
ATOM 1414 N N . LEU C 1 11 ? 25.425 31.928 105.900 1.00 27.89 394 LEU C N 1
ATOM 1415 C CA . LEU C 1 11 ? 24.244 32.477 106.542 1.00 28.07 394 LEU C CA 1
ATOM 1416 C C . LEU C 1 11 ? 23.167 32.883 105.576 1.00 28.09 394 LEU C C 1
ATOM 1417 O O . LEU C 1 11 ? 22.040 32.371 105.674 1.00 28.63 394 LEU C O 1
ATOM 1422 N N . ASN C 1 12 ? 23.514 33.803 104.666 1.00 27.51 395 ASN C N 1
ATOM 1423 C CA . ASN C 1 12 ? 22.598 34.308 103.645 1.00 27.49 395 ASN C CA 1
ATOM 1424 C C . ASN C 1 12 ? 22.167 33.256 102.649 1.00 27.99 395 ASN C C 1
ATOM 1425 O O . ASN C 1 12 ? 20.997 33.200 102.297 1.00 29.15 395 ASN C O 1
ATOM 1430 N N . THR C 1 13 ? 23.097 32.438 102.169 1.00 28.08 396 THR C N 1
ATOM 1431 C CA . THR C 1 13 ? 22.712 31.339 101.302 1.00 28.53 396 THR C CA 1
ATOM 1432 C C . THR C 1 13 ? 21.625 30.477 101.954 1.00 28.90 396 THR C C 1
ATOM 1433 O O . THR C 1 13 ? 20.595 30.203 101.324 1.00 28.53 396 THR C O 1
ATOM 1437 N N . ILE C 1 14 ? 21.855 30.039 103.195 1.00 28.73 397 ILE C N 1
ATOM 1438 C CA . ILE C 1 14 ? 20.895 29.172 103.868 1.00 29.87 397 ILE C CA 1
ATOM 1439 C C . ILE C 1 14 ? 19.592 29.955 104.098 1.00 30.76 397 ILE C C 1
ATOM 1440 O O . ILE C 1 14 ? 18.489 29.444 103.852 1.00 30.11 397 ILE C O 1
ATOM 1445 N N . VAL C 1 15 ? 19.729 31.206 104.550 1.00 31.30 398 VAL C N 1
ATOM 1446 C CA . VAL C 1 15 ? 18.561 32.044 104.818 1.00 31.71 398 VAL C CA 1
ATOM 1447 C C . VAL C 1 15 ? 17.681 32.195 103.574 1.00 31.85 398 VAL C C 1
ATOM 1448 O O . VAL C 1 15 ? 16.465 31.984 103.652 1.00 32.62 398 VAL C O 1
ATOM 1452 N N . THR C 1 16 ? 18.292 32.535 102.432 1.00 31.19 399 THR C N 1
ATOM 1453 C CA . THR C 1 16 ? 17.576 32.645 101.169 1.00 30.08 399 THR C CA 1
ATOM 1454 C C . THR C 1 16 ? 17.033 31.292 100.704 1.00 30.67 399 THR C C 1
ATOM 1455 O O . THR C 1 16 ? 15.917 31.196 100.225 1.00 30.72 399 THR C O 1
ATOM 1459 N N . GLY C 1 17 ? 17.829 30.249 100.846 1.00 31.00 400 GLY C N 1
ATOM 1460 C CA . GLY C 1 17 ? 17.420 28.930 100.426 1.00 32.44 400 GLY C CA 1
ATOM 1461 C C . GLY C 1 17 ? 16.240 28.356 101.183 1.00 33.14 400 GLY C C 1
ATOM 1462 O O . GLY C 1 17 ? 15.432 27.645 100.595 1.00 33.61 400 GLY C O 1
ATOM 1463 N N . LEU C 1 18 ? 16.132 28.652 102.477 1.00 33.86 401 LEU C N 1
ATOM 1464 C CA . LEU C 1 18 ? 14.988 28.203 103.278 1.00 34.41 401 LEU C CA 1
ATOM 1465 C C . LEU C 1 18 ? 13.801 29.185 103.355 1.00 35.97 401 LEU C C 1
ATOM 1466 O O . LEU C 1 18 ? 12.749 28.829 103.893 1.00 35.46 401 LEU C O 1
ATOM 1471 N N . GLN C 1 19 ? 13.953 30.408 102.832 1.00 38.09 402 GLN C N 1
ATOM 1472 C CA . GLN C 1 19 ? 12.974 31.487 103.097 1.00 40.76 402 GLN C CA 1
ATOM 1473 C C . GLN C 1 19 ? 12.870 31.778 104.608 1.00 42.38 402 GLN C C 1
ATOM 1474 O O . GLN C 1 19 ? 11.776 32.046 105.127 1.00 42.52 402 GLN C O 1
ATOM 1480 N N . LYS C 1 23 ? 17.225 35.645 110.130 1.00 48.94 406 LYS C N 1
ATOM 1481 C CA . LYS C 1 23 ? 18.650 35.391 110.246 1.00 48.47 406 LYS C CA 1
ATOM 1482 C C . LYS C 1 23 ? 19.252 34.963 111.576 1.00 47.70 406 LYS C C 1
ATOM 1483 O O . LYS C 1 23 ? 20.152 34.122 111.571 1.00 47.61 406 LYS C O 1
ATOM 1489 N N . GLU C 1 24 ? 18.702 35.419 112.702 1.00 47.14 407 GLU C N 1
ATOM 1490 C CA . GLU C 1 24 ? 19.242 34.974 113.998 1.00 46.45 407 GLU C CA 1
ATOM 1491 C C . GLU C 1 24 ? 19.107 33.484 114.275 1.00 45.22 407 GLU C C 1
ATOM 1492 O O . GLU C 1 24 ? 20.063 32.873 114.754 1.00 44.74 407 GLU C O 1
ATOM 1498 N N . PHE C 1 25 ? 17.976 32.873 113.928 1.00 44.07 408 PHE C N 1
ATOM 1499 C CA . PHE C 1 25 ? 17.872 31.419 114.100 1.00 43.12 408 PHE C CA 1
ATOM 1500 C C . PHE C 1 25 ? 18.927 30.656 113.291 1.00 42.17 408 PHE C C 1
ATOM 1501 O O . PHE C 1 25 ? 19.510 29.688 113.774 1.00 42.97 408 PHE C O 1
ATOM 1509 N N . ILE C 1 26 ? 19.194 31.089 112.072 1.00 40.68 409 ILE C N 1
ATOM 1510 C CA . ILE C 1 26 ? 20.231 30.429 111.295 1.00 39.38 409 ILE C CA 1
ATOM 1511 C C . ILE C 1 26 ? 21.629 30.838 111.789 1.00 38.67 409 ILE C C 1
ATOM 1512 O O . ILE C 1 26 ? 22.528 30.003 111.851 1.00 38.66 409 ILE C O 1
ATOM 1517 N N . ALA C 1 27 ? 21.809 32.108 112.156 1.00 37.67 410 ALA C N 1
ATOM 1518 C CA . ALA C 1 27 ? 23.043 32.543 112.844 1.00 37.37 410 ALA C CA 1
ATOM 1519 C C . ALA C 1 27 ? 23.406 31.656 114.064 1.00 37.42 410 ALA C C 1
ATOM 1520 O O . ALA C 1 27 ? 24.565 31.293 114.264 1.00 37.62 410 ALA C O 1
ATOM 1522 N N . ARG C 1 28 ? 22.411 31.301 114.869 1.00 36.94 411 ARG C N 1
ATOM 1523 C CA . ARG C 1 28 ? 22.660 30.435 116.016 1.00 36.84 411 ARG C CA 1
ATOM 1524 C C . ARG C 1 28 ? 23.071 29.011 115.607 1.00 36.73 411 ARG C C 1
ATOM 1525 O O . ARG C 1 28 ? 23.942 28.422 116.239 1.00 36.98 411 ARG C O 1
ATOM 1533 N N . VAL C 1 29 ? 22.511 28.476 114.526 1.00 36.63 412 VAL C N 1
ATOM 1534 C CA . VAL C 1 29 ? 22.961 27.158 114.034 1.00 36.29 412 VAL C CA 1
ATOM 1535 C C . VAL C 1 29 ? 24.424 27.179 113.585 1.00 36.28 412 VAL C C 1
ATOM 1536 O O . VAL C 1 29 ? 25.208 26.301 113.964 1.00 36.42 412 VAL C O 1
ATOM 1540 N N . ILE C 1 30 ? 24.781 28.181 112.783 1.00 36.63 413 ILE C N 1
ATOM 1541 C CA . ILE C 1 30 ? 26.165 28.383 112.318 1.00 36.60 413 ILE C CA 1
ATOM 1542 C C . ILE C 1 30 ? 27.140 28.566 113.485 1.00 37.05 413 ILE C C 1
ATOM 1543 O O . ILE C 1 30 ? 28.209 27.941 113.501 1.00 36.83 413 ILE C O 1
ATOM 1548 N N . LYS C 1 31 ? 26.755 29.396 114.461 1.00 37.13 414 LYS C N 1
ATOM 1549 C CA . LYS C 1 31 ? 27.562 29.618 115.661 1.00 37.70 414 LYS C CA 1
ATOM 1550 C C . LYS C 1 31 ? 27.797 28.314 116.418 1.00 37.09 414 LYS C C 1
ATOM 1551 O O . LYS C 1 31 ? 28.884 28.095 116.966 1.00 37.59 414 LYS C O 1
ATOM 1557 N N . THR C 1 32 ? 26.791 27.445 116.430 1.00 36.15 415 THR C N 1
ATOM 1558 C CA . THR C 1 32 ? 26.879 26.160 117.124 1.00 35.15 415 THR C CA 1
ATOM 1559 C C . THR C 1 32 ? 27.581 25.011 116.361 1.00 35.22 415 THR C C 1
ATOM 1560 O O . THR C 1 32 ? 28.506 24.381 116.906 1.00 34.31 415 THR C O 1
ATOM 1564 N N . ILE C 1 33 ? 27.141 24.698 115.133 1.00 34.93 416 ILE C N 1
ATOM 1565 C CA . ILE C 1 33 ? 27.781 23.580 114.398 1.00 34.52 416 ILE C CA 1
ATOM 1566 C C . ILE C 1 33 ? 28.835 23.975 113.344 1.00 34.36 416 ILE C C 1
ATOM 1567 O O . ILE C 1 33 ? 29.462 23.087 112.770 1.00 34.37 416 ILE C O 1
ATOM 1572 N N . GLY C 1 34 ? 29.044 25.278 113.109 1.00 33.89 417 GLY C N 1
ATOM 1573 C CA . GLY C 1 34 ? 29.974 25.739 112.055 1.00 35.17 417 GLY C CA 1
ATOM 1574 C C . GLY C 1 34 ? 29.339 25.842 110.657 1.00 36.29 417 GLY C C 1
ATOM 1575 O O . GLY C 1 34 ? 28.321 25.190 110.377 1.00 36.32 417 GLY C O 1
ATOM 1576 N N . SER C 1 35 ? 29.920 26.654 109.773 1.00 36.78 418 SER C N 1
ATOM 1577 C CA . SER C 1 35 ? 29.320 26.867 108.449 1.00 37.79 418 SER C CA 1
ATOM 1578 C C . SER C 1 35 ? 29.372 25.614 107.584 1.00 38.09 418 SER C C 1
ATOM 1579 O O . SER C 1 35 ? 28.484 25.376 106.766 1.00 37.84 418 SER C O 1
ATOM 1582 N N . GLN C 1 36 ? 30.403 24.810 107.811 1.00 38.58 419 GLN C N 1
ATOM 1583 C CA . GLN C 1 36 ? 30.549 23.524 107.167 1.00 39.26 419 GLN C CA 1
ATOM 1584 C C . GLN C 1 36 ? 29.367 22.583 107.437 1.00 39.62 419 GLN C C 1
ATOM 1585 O O . GLN C 1 36 ? 28.737 22.131 106.495 1.00 40.50 419 GLN C O 1
ATOM 1591 N N . ARG C 1 37 ? 29.034 22.290 108.693 1.00 39.89 420 ARG C N 1
ATOM 1592 C CA . ARG C 1 37 ? 27.933 21.338 108.974 1.00 39.98 420 ARG C CA 1
ATOM 1593 C C . ARG C 1 37 ? 26.554 21.933 108.644 1.00 38.91 420 ARG C C 1
ATOM 1594 O O . ARG C 1 37 ? 25.647 21.213 108.217 1.00 38.55 420 ARG C O 1
ATOM 1602 N N . SER C 1 38 ? 26.417 23.246 108.837 1.00 38.36 421 SER C N 1
ATOM 1603 C CA . SER C 1 38 ? 25.243 24.010 108.413 1.00 37.99 421 SER C CA 1
ATOM 1604 C C . SER C 1 38 ? 24.900 23.829 106.915 1.00 38.66 421 SER C C 1
ATOM 1605 O O . SER C 1 38 ? 23.744 23.565 106.564 1.00 38.38 421 SER C O 1
ATOM 1608 N N . LEU C 1 39 ? 25.906 23.946 106.046 1.00 38.74 422 LEU C N 1
ATOM 1609 C CA . LEU C 1 39 ? 25.687 23.773 104.614 1.00 39.30 422 LEU C CA 1
ATOM 1610 C C . LEU C 1 39 ? 25.246 22.362 104.266 1.00 39.02 422 LEU C C 1
ATOM 1611 O O . LEU C 1 39 ? 24.334 22.186 103.451 1.00 39.19 422 LEU C O 1
ATOM 1616 N N . GLN C 1 40 ? 25.876 21.373 104.893 1.00 38.82 423 GLN C N 1
ATOM 1617 C CA . GLN C 1 40 ? 25.475 19.952 104.763 1.00 39.26 423 GLN C CA 1
ATOM 1618 C C . GLN C 1 40 ? 24.028 19.719 105.156 1.00 37.91 423 GLN C C 1
ATOM 1619 O O . GLN C 1 40 ? 23.348 18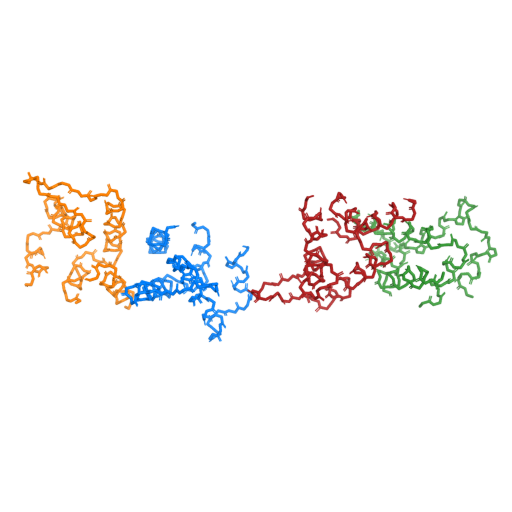.905 104.532 1.00 38.38 423 GLN C O 1
ATOM 1625 N N . LEU C 1 41 ? 23.565 20.424 106.187 1.00 36.70 424 LEU C N 1
ATOM 1626 C CA . LEU C 1 41 ? 22.159 20.346 106.611 1.00 35.43 424 LEU C CA 1
ATOM 1627 C C . LEU C 1 41 ? 21.206 20.962 105.544 1.00 34.80 424 LEU C C 1
ATOM 1628 O O . LEU C 1 41 ? 20.117 20.436 105.276 1.00 34.17 424 LEU C O 1
ATOM 1633 N N . TYR C 1 42 ? 21.633 22.085 104.960 1.00 33.43 425 TYR C N 1
ATOM 1634 C CA . TYR C 1 42 ? 20.858 22.805 103.945 1.00 32.33 425 TYR C CA 1
ATOM 1635 C C . TYR C 1 42 ? 20.741 21.922 102.714 1.00 32.21 425 TYR C C 1
ATOM 1636 O O . TYR C 1 42 ? 19.649 21.706 102.182 1.00 30.84 425 TYR C O 1
ATOM 1645 N N . GLU C 1 43 ? 21.881 21.358 102.322 1.00 33.15 426 GLU C N 1
ATOM 1646 C CA . GLU C 1 43 ? 21.943 20.402 101.229 1.00 34.12 426 GLU C CA 1
ATOM 1647 C C . GLU C 1 43 ? 21.041 19.201 101.436 1.00 34.19 426 GLU C C 1
ATOM 1648 O O . GLU C 1 43 ? 20.315 18.801 100.499 1.00 34.41 426 GLU C O 1
ATOM 1654 N N . ASN C 1 44 ? 21.097 18.622 102.643 1.00 34.13 427 ASN C N 1
ATOM 1655 C CA . ASN C 1 44 ? 20.306 17.442 102.979 1.00 34.06 427 ASN C CA 1
ATOM 1656 C C . ASN C 1 44 ? 18.833 17.726 102.934 1.00 33.59 427 ASN C C 1
ATOM 1657 O O . ASN C 1 44 ? 18.071 16.891 102.472 1.00 34.01 427 ASN C O 1
ATOM 1662 N N . ALA C 1 45 ? 18.445 18.915 103.397 1.00 33.31 428 ALA C N 1
ATOM 1663 C CA . ALA C 1 45 ? 17.059 19.408 103.321 1.00 33.24 428 ALA C CA 1
ATOM 1664 C C . ALA C 1 45 ? 16.636 19.519 101.879 1.00 33.23 428 ALA C C 1
ATOM 1665 O O . ALA C 1 45 ? 15.500 19.177 101.537 1.00 33.22 428 ALA C O 1
ATOM 1667 N N . MET C 1 46 ? 17.552 20.006 101.034 1.00 33.89 429 MET C N 1
ATOM 1668 C CA . MET C 1 46 ? 17.305 20.082 99.578 1.00 33.77 429 MET C CA 1
ATOM 1669 C C . MET C 1 46 ? 17.140 18.708 98.953 1.00 33.83 429 MET C C 1
ATOM 1670 O O . MET C 1 46 ? 16.273 18.542 98.112 1.00 33.95 429 MET C O 1
ATOM 1675 N N . LYS C 1 47 ? 17.940 17.722 99.381 1.00 34.62 430 LYS C N 1
ATOM 1676 C CA . LYS C 1 47 ? 17.842 16.336 98.830 1.00 35.36 430 LYS C CA 1
ATOM 1677 C C . LYS C 1 47 ? 16.506 15.706 99.138 1.00 35.64 430 LYS C C 1
ATOM 1678 O O . LYS C 1 47 ? 15.871 15.090 98.253 1.00 36.44 430 LYS C O 1
ATOM 1684 N N . VAL C 1 48 ? 16.079 15.897 100.382 1.00 35.34 431 VAL C N 1
ATOM 1685 C CA . VAL C 1 48 ? 14.750 15.518 100.834 1.00 35.41 431 VAL C CA 1
ATOM 1686 C C . VAL C 1 48 ? 13.669 16.205 100.004 1.00 35.63 431 VAL C C 1
ATOM 1687 O O . VAL C 1 48 ? 12.695 15.560 99.602 1.00 36.02 431 VAL C O 1
ATOM 1691 N N . GLU C 1 49 ? 13.821 17.508 99.755 1.00 35.81 432 GLU C N 1
ATOM 1692 C CA . GLU C 1 49 ? 12.865 18.196 98.906 1.00 35.84 432 GLU C CA 1
ATOM 1693 C C . GLU C 1 49 ? 12.886 17.601 97.494 1.00 35.64 432 GLU C C 1
ATOM 1694 O O . GLU C 1 49 ? 11.820 17.371 96.923 1.00 35.50 432 GLU C O 1
ATOM 1700 N N . ASN C 1 50 ? 14.070 17.291 96.960 1.00 35.72 433 ASN C N 1
ATOM 1701 C CA . ASN C 1 50 ? 14.156 16.672 95.627 1.00 36.62 433 ASN C CA 1
ATOM 1702 C C . ASN C 1 50 ? 13.493 15.290 95.574 1.00 36.45 433 ASN C C 1
ATOM 1703 O O . ASN C 1 50 ? 12.953 14.899 94.549 1.00 35.95 433 ASN C O 1
ATOM 1708 N N . SER C 1 51 ? 13.505 14.577 96.697 1.00 36.50 434 SER C N 1
ATOM 1709 C CA . SER C 1 51 ? 12.826 13.286 96.800 1.00 36.85 434 SER C CA 1
ATOM 1710 C C . SER C 1 51 ? 11.332 13.385 97.022 1.00 36.85 434 SER C C 1
ATOM 1711 O O . SER C 1 51 ? 10.707 12.394 97.366 1.00 37.54 434 SER C O 1
ATOM 1714 N N . GLY C 1 52 ? 10.754 14.566 96.877 1.00 36.93 435 GLY C N 1
ATOM 1715 C CA . GLY C 1 52 ? 9.323 14.719 97.120 1.00 36.78 435 GLY C CA 1
ATOM 1716 C C . GLY C 1 52 ? 8.926 15.116 98.541 1.00 36.64 435 GLY C C 1
ATOM 1717 O O . GLY C 1 52 ? 7.789 14.965 98.907 1.00 37.37 435 GLY C O 1
ATOM 1718 N N . GLY C 1 53 ? 9.853 15.622 99.338 1.00 36.15 436 GLY C N 1
ATOM 1719 C CA . GLY C 1 53 ? 9.511 16.248 100.610 1.00 36.15 436 GLY C CA 1
ATOM 1720 C C . GLY C 1 53 ? 9.173 15.321 101.762 1.00 36.47 436 GLY C C 1
ATOM 1721 O O . GLY C 1 53 ? 9.426 14.113 101.697 1.00 36.15 436 GLY C O 1
ATOM 1722 N N . LEU C 1 54 ? 8.621 15.905 102.828 1.00 36.53 437 LEU C N 1
ATOM 1723 C CA . LEU C 1 54 ? 8.029 15.153 103.948 1.00 36.75 437 LEU C CA 1
ATOM 1724 C C . LEU C 1 54 ? 6.657 15.751 104.224 1.00 36.85 437 LEU C C 1
ATOM 1725 O O . LEU C 1 54 ? 6.393 16.905 103.865 1.00 36.92 437 LEU C O 1
ATOM 1730 N N . LEU C 1 55 ? 5.787 14.957 104.839 1.00 36.31 438 LEU C N 1
ATOM 1731 C CA . LEU C 1 55 ? 4.491 15.419 105.254 1.00 35.91 438 LEU C CA 1
ATOM 1732 C C . LEU C 1 55 ? 4.600 16.060 106.629 1.00 36.57 438 LEU C C 1
ATOM 1733 O O . LEU C 1 55 ? 5.451 15.696 107.448 1.00 36.30 438 LEU C O 1
ATOM 1738 N N . THR C 1 56 ? 3.732 17.035 106.874 1.00 36.90 439 THR C N 1
ATOM 1739 C CA . THR C 1 56 ? 3.476 17.503 108.228 1.00 36.87 439 THR C CA 1
ATOM 1740 C C . THR C 1 56 ? 2.894 16.335 109.037 1.00 37.21 439 THR C C 1
ATOM 1741 O O . THR C 1 56 ? 2.480 15.321 108.465 1.00 37.26 439 THR C O 1
ATOM 1745 N N . ALA C 1 57 ? 2.843 16.491 110.359 1.00 37.48 440 ALA C N 1
ATOM 1746 C CA . ALA C 1 57 ? 2.348 15.444 111.251 1.00 37.85 440 ALA C CA 1
ATOM 1747 C C . ALA C 1 57 ? 0.881 15.122 111.004 1.00 38.47 440 ALA C C 1
ATOM 1748 O O . ALA C 1 57 ? 0.437 14.007 111.272 1.00 38.57 440 ALA C O 1
ATOM 1750 N N . ASP C 1 58 ? 0.125 16.105 110.523 1.00 39.17 441 ASP C N 1
ATOM 1751 C CA . ASP C 1 58 ? -1.286 15.896 110.219 1.00 40.37 441 ASP C CA 1
ATOM 1752 C C . ASP C 1 58 ? -1.500 15.421 108.782 1.00 40.50 441 ASP C C 1
ATOM 1753 O O . ASP C 1 58 ? -2.632 15.161 108.370 1.00 40.38 441 ASP C O 1
ATOM 1758 N N . MET C 1 59 ? -0.400 15.303 108.036 1.00 40.89 442 MET C N 1
ATOM 1759 C CA . MET C 1 59 ? -0.402 14.751 106.677 1.00 41.33 442 MET C CA 1
ATOM 1760 C C . MET C 1 59 ? -1.265 15.530 105.677 1.00 40.92 442 MET C C 1
ATOM 1761 O O . MET C 1 59 ? -1.721 14.974 104.673 1.00 40.19 442 MET C O 1
ATOM 1766 N N . SER C 1 60 ? -1.465 16.819 105.950 1.00 41.11 443 SER C N 1
ATOM 1767 C CA . SER C 1 60 ? -2.343 17.646 105.126 1.00 41.35 443 SER C CA 1
ATOM 1768 C C . SER C 1 60 ? -1.553 18.383 104.066 1.00 41.18 443 SER C C 1
ATOM 1769 O O . SER C 1 60 ? -2.088 18.745 103.028 1.00 41.27 443 SER C O 1
ATOM 1772 N N . ARG C 1 61 ? -0.275 18.612 104.326 1.00 41.17 444 ARG C N 1
ATOM 1773 C CA . ARG C 1 61 ? 0.595 19.146 103.288 1.00 40.98 444 ARG C CA 1
ATOM 1774 C C . ARG C 1 61 ? 2.029 18.687 103.474 1.00 40.15 444 ARG C C 1
ATOM 1775 O O . ARG C 1 61 ? 2.366 18.031 104.455 1.00 40.11 444 ARG C O 1
ATOM 1783 N N . ARG C 1 62 ? 2.855 19.010 102.494 1.00 39.25 445 ARG C N 1
ATOM 1784 C CA . ARG C 1 62 ? 4.277 18.862 102.607 1.00 38.47 445 ARG C CA 1
ATOM 1785 C C . ARG C 1 62 ? 4.764 19.845 103.654 1.00 37.74 445 ARG C C 1
ATOM 1786 O O . ARG C 1 62 ? 4.185 20.895 103.824 1.00 38.26 445 ARG C O 1
ATOM 1794 N N . LYS C 1 63 ? 5.822 19.500 104.366 1.00 36.96 446 LYS C N 1
ATOM 1795 C CA . LYS C 1 63 ? 6.528 20.457 105.178 1.00 36.05 446 LYS C CA 1
ATOM 1796 C C . LYS C 1 63 ? 7.191 21.433 104.217 1.00 36.13 446 LYS C C 1
ATOM 1797 O O . LYS C 1 63 ? 7.677 21.028 103.157 1.00 36.74 446 LYS C O 1
ATOM 1803 N N . THR C 1 64 ? 7.227 22.711 104.565 1.00 35.72 447 THR C N 1
ATOM 1804 C CA . THR C 1 64 ? 8.090 23.655 103.849 1.00 35.04 447 THR C CA 1
ATOM 1805 C C . THR C 1 64 ? 9.536 23.184 104.053 1.00 35.26 447 THR C C 1
ATOM 1806 O O . THR C 1 64 ? 9.801 22.356 104.927 1.00 35.88 447 THR C O 1
ATOM 1810 N N . ILE C 1 65 ? 10.471 23.700 103.272 1.00 34.90 448 ILE C N 1
ATOM 1811 C CA . ILE C 1 65 ? 11.867 23.303 103.396 1.00 34.71 448 ILE C CA 1
ATOM 1812 C C . ILE C 1 65 ? 12.455 23.835 104.715 1.00 34.81 448 ILE C C 1
ATOM 1813 O O . ILE C 1 65 ? 13.375 23.233 105.298 1.00 35.66 448 ILE C O 1
ATOM 1818 N N . GLY C 1 66 ? 11.904 24.934 105.216 1.00 34.35 449 GLY C N 1
ATOM 1819 C CA . GLY C 1 66 ? 12.230 25.367 106.575 1.00 34.33 449 GLY C CA 1
ATOM 1820 C C . GLY C 1 66 ? 11.915 24.285 107.618 1.00 34.26 449 GLY C C 1
ATOM 1821 O O . GLY C 1 66 ? 12.726 24.008 108.510 1.00 34.23 449 GLY C O 1
ATOM 1822 N N . GLY C 1 67 ? 10.746 23.662 107.498 1.00 33.44 450 GLY C N 1
ATOM 1823 C CA . GLY C 1 67 ? 10.362 22.609 108.419 1.00 33.12 450 GLY C CA 1
ATOM 1824 C C . GLY C 1 67 ? 11.243 21.378 108.313 1.00 33.29 450 GLY C C 1
ATOM 1825 O O . GLY C 1 67 ? 11.548 20.740 109.337 1.00 33.21 450 GLY C O 1
ATOM 1826 N N . VAL C 1 68 ? 11.659 21.046 107.082 1.00 32.86 451 VAL C N 1
ATOM 1827 C CA . VAL C 1 68 ? 12.535 19.895 106.846 1.00 32.28 451 VAL C CA 1
ATOM 1828 C C . VAL C 1 68 ? 13.868 20.100 107.579 1.00 33.02 451 VAL C C 1
ATOM 1829 O O . VAL C 1 68 ? 14.326 19.224 108.318 1.00 33.34 451 VAL C O 1
ATOM 1833 N N . PHE C 1 69 ? 14.462 21.274 107.384 1.00 33.85 452 PHE C N 1
ATOM 1834 C CA . PHE C 1 69 ? 15.727 21.676 108.009 1.00 33.86 452 PHE C CA 1
ATOM 1835 C C . PHE C 1 69 ? 15.636 21.592 109.541 1.00 34.36 452 PHE C C 1
ATOM 1836 O O . PHE C 1 69 ? 16.584 21.159 110.200 1.00 34.93 452 PHE C O 1
ATOM 1844 N N . CYS C 1 70 ? 14.492 21.958 110.111 1.00 34.25 453 CYS C N 1
ATOM 1845 C CA . CYS C 1 70 ? 14.304 21.847 111.564 1.00 34.92 453 CYS C CA 1
ATOM 1846 C C . CYS C 1 70 ? 14.190 20.407 112.068 1.00 34.26 453 CYS C C 1
ATOM 1847 O O . CYS C 1 70 ? 14.685 20.076 113.137 1.00 33.87 453 CYS C O 1
ATOM 1850 N N . TYR C 1 71 ? 13.506 19.570 111.305 1.00 33.41 454 TYR C N 1
ATOM 1851 C CA . TYR C 1 71 ? 13.450 18.134 111.575 1.00 32.69 454 TYR C CA 1
ATOM 1852 C C . TYR C 1 71 ? 14.854 17.508 111.484 1.00 32.41 454 TYR C C 1
ATOM 1853 O O . TYR C 1 71 ? 15.217 16.679 112.282 1.00 32.97 454 TYR C O 1
ATOM 1862 N N . LEU C 1 72 ? 15.639 17.912 110.493 1.00 32.42 455 LEU C N 1
ATOM 1863 C CA . LEU C 1 72 ? 17.005 17.413 110.317 1.00 31.82 455 LEU C CA 1
ATOM 1864 C C . LEU C 1 72 ? 17.960 17.848 111.430 1.00 31.46 455 LEU C C 1
ATOM 1865 O O . LEU C 1 72 ? 18.860 17.116 111.813 1.00 30.92 455 LEU C O 1
ATOM 1870 N N . LEU C 1 73 ? 17.745 19.057 111.919 1.00 31.78 456 LEU C N 1
ATOM 1871 C CA . LEU C 1 73 ? 18.545 19.668 112.948 1.00 32.27 456 LEU C CA 1
ATOM 1872 C C . LEU C 1 73 ? 18.237 18.930 114.234 1.00 32.47 456 LEU C C 1
ATOM 1873 O O . LEU C 1 73 ? 19.134 18.591 115.006 1.00 32.13 456 LEU C O 1
ATOM 1878 N N . LYS C 1 74 ? 16.953 18.629 114.412 1.00 32.57 457 LYS C N 1
ATOM 1879 C CA . LYS C 1 74 ? 16.490 17.891 115.553 1.00 33.08 457 LYS C CA 1
ATOM 1880 C C . LYS C 1 74 ? 17.028 16.467 115.517 1.00 33.77 457 LYS C C 1
ATOM 1881 O O . LYS C 1 74 ? 17.236 15.857 116.577 1.00 33.62 457 LYS C O 1
ATOM 1887 N N . GLN C 1 75 ? 17.262 15.946 114.305 1.00 34.02 458 GLN C N 1
ATOM 1888 C CA . GLN C 1 75 ? 17.924 14.661 114.147 1.00 34.69 458 GLN C CA 1
ATOM 1889 C C . GLN C 1 75 ? 19.377 14.719 114.605 1.00 34.43 458 GLN C C 1
ATOM 1890 O O . GLN C 1 75 ? 19.925 13.705 115.060 1.00 34.86 458 GLN C O 1
ATOM 1896 N N . LEU C 1 76 ? 19.981 15.901 114.552 1.00 33.92 459 LEU C N 1
ATOM 1897 C CA . LEU C 1 76 ? 21.344 16.038 115.061 1.00 34.04 459 LEU C CA 1
ATOM 1898 C C . LEU C 1 76 ? 21.385 15.882 116.584 1.00 33.46 459 LEU C C 1
ATOM 1899 O O . LEU C 1 76 ? 22.339 15.317 117.137 1.00 33.20 459 LEU C O 1
ATOM 1904 N N . VAL C 1 77 ? 20.323 16.326 117.254 1.00 33.17 460 VAL C N 1
ATOM 1905 C CA . VAL C 1 77 ? 20.195 16.173 118.708 1.00 32.65 460 VAL C CA 1
ATOM 1906 C C . VAL C 1 77 ? 19.956 14.678 119.073 1.00 33.37 460 VAL C C 1
ATOM 1907 O O . VAL C 1 77 ? 20.483 14.172 120.058 1.00 32.60 460 VAL C O 1
ATOM 1911 N N . ALA C 1 78 ? 19.167 13.985 118.253 1.00 34.53 461 ALA C N 1
ATOM 1912 C CA . ALA C 1 78 ? 18.821 12.591 118.488 1.00 35.40 461 ALA C CA 1
ATOM 1913 C C . ALA C 1 78 ? 20.060 11.714 118.370 1.00 36.43 461 ALA C C 1
ATOM 1914 O O . ALA C 1 78 ? 20.232 10.738 119.123 1.00 36.64 461 ALA C O 1
ATOM 1916 N N . GLU C 1 79 ? 20.935 12.085 117.431 1.00 37.39 462 GLU C N 1
ATOM 1917 C CA . GLU C 1 79 ? 22.191 11.358 117.218 1.00 38.31 462 GLU C CA 1
ATOM 1918 C C . GLU C 1 79 ? 23.343 11.858 118.064 1.00 37.28 462 GLU C C 1
ATOM 1919 O O . GLU C 1 79 ? 24.495 11.491 117.795 1.00 37.29 462 GLU C O 1
ATOM 1925 N N . ASP C 1 80 ? 23.037 12.707 119.051 1.00 36.16 463 ASP C N 1
ATOM 1926 C CA . ASP C 1 80 ? 24.028 13.236 120.000 1.00 35.30 463 ASP C CA 1
ATOM 1927 C C . ASP C 1 80 ? 25.084 14.137 119.356 1.00 34.08 463 ASP C C 1
ATOM 1928 O O . ASP C 1 80 ? 26.223 14.161 119.792 1.00 33.42 463 ASP C O 1
ATOM 1933 N N . GLN C 1 81 ? 24.702 14.871 118.316 1.00 34.09 464 GLN C N 1
ATOM 1934 C CA . GLN C 1 81 ? 25.650 15.734 117.588 1.00 34.00 464 GLN C CA 1
ATOM 1935 C C . GLN C 1 81 ? 25.622 17.157 118.122 1.00 33.78 464 GLN C C 1
ATOM 1936 O O . GLN C 1 81 ? 26.621 17.868 118.100 1.00 34.11 464 GLN C O 1
ATOM 1942 N N . ILE C 1 82 ? 24.454 17.546 118.610 1.00 33.69 465 ILE C N 1
ATOM 1943 C CA . ILE C 1 82 ? 24.193 18.848 119.217 1.00 33.43 465 ILE C CA 1
ATOM 1944 C C . ILE C 1 82 ? 23.734 18.471 120.620 1.00 32.46 465 ILE C C 1
ATOM 1945 O O . ILE C 1 82 ? 22.980 17.525 120.742 1.00 33.01 465 ILE C O 1
ATOM 1950 N N . THR C 1 83 ? 24.185 19.180 121.661 1.00 31.90 466 THR C N 1
ATOM 1951 C CA . THR C 1 83 ? 23.705 18.936 123.040 1.00 31.56 466 THR C CA 1
ATOM 1952 C C . THR C 1 83 ? 22.313 19.530 123.240 1.00 31.35 466 THR C C 1
ATOM 1953 O O . THR C 1 83 ? 21.865 20.352 122.440 1.00 31.26 466 THR C O 1
ATOM 1957 N N . ILE C 1 84 ? 21.641 19.138 124.321 1.00 31.26 467 ILE C N 1
ATOM 1958 C CA . ILE C 1 84 ? 20.328 19.712 124.657 1.00 31.31 467 ILE C CA 1
ATOM 1959 C C . ILE C 1 84 ? 20.452 21.209 124.915 1.00 30.97 467 ILE C C 1
ATOM 1960 O O . ILE C 1 84 ? 19.682 21.980 124.371 1.00 31.23 467 ILE C O 1
ATOM 1965 N N . GLN C 1 85 ? 21.421 21.610 125.727 1.00 31.09 468 GLN C N 1
ATOM 1966 C CA . GLN C 1 85 ? 21.739 23.026 125.908 1.00 31.73 468 GLN C CA 1
ATOM 1967 C C . GLN C 1 85 ? 21.922 23.772 124.579 1.00 31.18 468 GLN C C 1
ATOM 1968 O O . GLN C 1 85 ? 21.370 24.853 124.409 1.00 30.76 468 GLN C O 1
ATOM 1974 N N . GLU C 1 86 ? 22.678 23.200 123.642 1.00 30.68 469 GLU C N 1
ATOM 1975 C CA . GLU C 1 86 ? 22.851 23.845 122.352 1.00 31.15 469 GLU C CA 1
ATOM 1976 C C . GLU C 1 86 ? 21.544 23.942 121.564 1.00 30.84 469 GLU C C 1
ATOM 1977 O O . GLU C 1 86 ? 21.305 24.912 120.856 1.00 30.25 469 GLU C O 1
ATOM 1983 N N . TRP C 1 87 ? 20.691 22.942 121.705 1.00 31.03 470 TRP C N 1
ATOM 1984 C CA . TRP C 1 87 ? 19.410 22.946 121.011 1.00 31.68 470 TRP C CA 1
ATOM 1985 C C . TRP C 1 87 ? 18.481 24.057 121.527 1.00 31.06 470 TRP C C 1
ATOM 1986 O O . TRP C 1 87 ? 17.739 24.662 120.770 1.00 31.08 470 TRP C O 1
ATOM 1997 N N . ASN C 1 88 ? 18.537 24.309 122.820 1.00 30.68 471 ASN C N 1
ATOM 1998 C CA . ASN C 1 88 ? 17.786 25.367 123.441 1.00 30.65 471 ASN C CA 1
ATOM 1999 C C . ASN C 1 88 ? 18.304 26.751 123.054 1.00 30.99 471 ASN C C 1
ATOM 2000 O O . ASN C 1 88 ? 17.501 27.663 122.861 1.00 31.10 471 ASN C O 1
ATOM 2005 N N . TYR C 1 89 ? 19.625 26.913 122.933 1.00 31.03 472 TYR C N 1
ATOM 2006 C CA . TYR C 1 89 ? 20.197 28.191 122.514 1.00 31.77 472 TYR C CA 1
ATOM 2007 C C . TYR C 1 89 ? 19.703 28.536 121.112 1.00 32.98 472 TYR C C 1
ATOM 2008 O O . TYR C 1 89 ? 19.237 29.660 120.887 1.00 33.09 472 TYR C O 1
ATOM 2017 N N . ILE C 1 90 ? 19.794 27.557 120.194 1.00 33.61 473 ILE C N 1
ATOM 2018 C CA . ILE C 1 90 ? 19.356 27.698 118.811 1.00 34.47 473 ILE C CA 1
ATOM 2019 C C . ILE C 1 90 ? 17.876 28.077 118.706 1.00 36.01 473 ILE C C 1
ATOM 2020 O O . ILE C 1 90 ? 17.529 28.987 117.949 1.00 36.40 473 ILE C O 1
ATOM 2025 N N . ARG C 1 91 ? 17.024 27.392 119.472 1.00 37.16 474 ARG C N 1
ATOM 2026 C CA . ARG C 1 91 ? 15.572 27.563 119.400 1.00 38.69 474 ARG C CA 1
ATOM 2027 C C . ARG C 1 91 ? 14.952 28.780 120.120 1.00 40.08 474 ARG C C 1
ATOM 2028 O O . ARG C 1 91 ? 13.775 29.053 119.906 1.00 40.72 474 ARG C O 1
ATOM 2036 N N . GLN C 1 92 ? 15.704 29.496 120.970 1.00 41.46 475 GLN C N 1
ATOM 2037 C CA . GLN C 1 92 ? 15.228 30.773 121.566 1.00 42.64 475 GLN C CA 1
ATOM 2038 C C . GLN C 1 92 ? 16.280 31.468 122.450 1.00 42.96 475 GLN C C 1
ATOM 2039 O O . GLN C 1 92 ? 17.280 32.021 121.963 1.00 43.30 475 GLN C O 1
ATOM 2045 N N . ASP D 1 4 ? 39.824 21.771 101.328 1.00 54.99 387 ASP D N 1
ATOM 2046 C CA . ASP D 1 4 ? 39.120 21.016 100.242 1.00 54.72 387 ASP D CA 1
ATOM 2047 C C . ASP D 1 4 ? 37.783 20.379 100.670 1.00 53.85 387 ASP D C 1
ATOM 2048 O O . ASP D 1 4 ? 37.027 19.909 99.803 1.00 53.75 387 ASP D O 1
ATOM 2053 N N . THR D 1 5 ? 37.489 20.335 101.974 1.00 52.36 388 THR D N 1
ATOM 2054 C CA . THR D 1 5 ? 36.202 19.778 102.430 1.00 51.12 388 THR D CA 1
ATOM 2055 C C . THR D 1 5 ? 35.072 20.817 102.368 1.00 50.44 388 THR D C 1
ATOM 2056 O O . THR D 1 5 ? 33.943 20.499 101.979 1.00 50.29 388 THR D O 1
ATOM 2060 N N . MET D 1 6 ? 35.381 22.059 102.721 1.00 49.32 389 MET D N 1
ATOM 2061 C CA . MET D 1 6 ? 34.420 23.129 102.533 1.00 48.44 389 MET D CA 1
ATOM 2062 C C . MET D 1 6 ? 34.023 23.255 101.052 1.00 47.50 389 MET D C 1
ATOM 2063 O O . MET D 1 6 ? 32.838 23.318 100.730 1.00 47.53 389 MET D O 1
ATOM 2068 N N . GLU D 1 7 ? 35.013 23.272 100.157 1.00 46.04 390 GLU D N 1
ATOM 2069 C CA . GLU D 1 7 ? 34.751 23.414 98.728 1.00 44.43 390 GLU D CA 1
ATOM 2070 C C . GLU D 1 7 ? 34.127 22.140 98.135 1.00 42.88 390 GLU D C 1
ATOM 2071 O O . GLU D 1 7 ? 33.408 22.193 97.138 1.00 42.74 390 GLU D O 1
ATOM 2077 N N . SER D 1 8 ? 34.373 21.004 98.777 1.00 41.23 391 SER D N 1
ATOM 2078 C CA . SER D 1 8 ? 33.665 19.768 98.452 1.00 39.72 391 SER D CA 1
ATOM 2079 C C . SER D 1 8 ? 32.208 19.830 98.899 1.00 38.64 391 SER D C 1
ATOM 2080 O O . SER D 1 8 ? 31.351 19.140 98.362 1.00 38.67 391 SER D O 1
ATOM 2083 N N . ILE D 1 9 ? 31.933 20.657 99.894 1.00 37.14 392 ILE D N 1
ATOM 2084 C CA . ILE D 1 9 ? 30.574 20.832 100.389 1.00 35.33 392 ILE D CA 1
ATOM 2085 C C . ILE D 1 9 ? 29.829 21.942 99.627 1.00 34.96 392 ILE D C 1
ATOM 2086 O O . ILE D 1 9 ? 28.620 21.817 99.368 1.00 34.92 392 ILE D O 1
ATOM 2091 N N . VAL D 1 10 ? 30.541 23.011 99.264 1.00 33.67 393 VAL D N 1
ATOM 2092 C CA . VAL D 1 10 ? 29.972 24.035 98.414 1.00 32.91 393 VAL D CA 1
ATOM 2093 C C . VAL D 1 10 ? 29.599 23.361 97.085 1.00 32.96 393 VAL D C 1
ATOM 2094 O O . VAL D 1 10 ? 28.473 23.498 96.622 1.00 32.81 393 VAL D O 1
ATOM 2098 N N . LEU D 1 11 ? 30.521 22.578 96.523 1.00 32.74 394 LEU D N 1
ATOM 2099 C CA . LEU D 1 11 ? 30.241 21.759 95.342 1.00 32.53 394 LEU D CA 1
ATOM 2100 C C . LEU D 1 11 ? 28.903 21.040 95.413 1.00 32.57 394 LEU D C 1
ATOM 2101 O O . LEU D 1 11 ? 28.070 21.192 94.522 1.00 32.85 394 LEU D O 1
ATOM 2106 N N . ASN D 1 12 ? 28.691 20.265 96.469 1.00 32.57 395 ASN D N 1
ATOM 2107 C CA . ASN D 1 12 ? 27.498 19.439 96.550 1.00 32.45 395 ASN D CA 1
ATOM 2108 C C . ASN D 1 12 ? 26.267 20.266 96.831 1.00 31.61 395 ASN D C 1
ATOM 2109 O O . ASN D 1 12 ? 25.197 19.935 96.346 1.00 31.72 395 ASN D O 1
ATOM 2114 N N . THR D 1 13 ? 26.401 21.326 97.621 1.00 30.64 396 THR D N 1
ATOM 2115 C CA . THR D 1 13 ? 25.255 22.200 97.875 1.00 30.48 396 THR D CA 1
ATOM 2116 C C . THR D 1 13 ? 24.752 22.786 96.549 1.00 29.86 396 THR D C 1
ATOM 2117 O O . THR D 1 13 ? 23.591 22.620 96.181 1.00 29.56 396 THR D O 1
ATOM 2121 N N . ILE D 1 14 ? 25.653 23.422 95.821 1.00 29.56 397 ILE D N 1
ATOM 2122 C CA . ILE D 1 14 ? 25.283 24.097 94.593 1.00 29.82 397 ILE D CA 1
ATOM 2123 C C . ILE D 1 14 ? 24.755 23.111 93.550 1.00 30.26 397 ILE D C 1
ATOM 2124 O O . ILE D 1 14 ? 23.736 23.400 92.897 1.00 30.51 397 ILE D O 1
ATOM 2129 N N . VAL D 1 15 ? 25.421 21.959 93.412 1.00 29.88 398 VAL D N 1
ATOM 2130 C CA . VAL D 1 15 ? 24.964 20.893 92.497 1.00 29.92 398 VAL D CA 1
ATOM 2131 C C . VAL D 1 15 ? 23.554 20.397 92.862 1.00 30.25 398 VAL D C 1
ATOM 2132 O O . VAL D 1 15 ? 22.665 20.325 92.009 1.00 30.25 398 VAL D O 1
ATOM 2136 N N . THR D 1 16 ? 23.342 20.074 94.134 1.00 30.68 399 THR D N 1
ATOM 2137 C CA . THR D 1 16 ? 22.004 19.700 94.615 1.00 30.36 399 THR D CA 1
ATOM 2138 C C . THR D 1 16 ? 20.944 20.778 94.315 1.00 30.59 399 THR D C 1
ATOM 2139 O O . THR D 1 16 ? 19.859 20.453 93.849 1.00 30.17 399 THR D O 1
ATOM 2143 N N . GLY D 1 17 ? 21.275 22.046 94.550 1.00 30.95 400 GLY D N 1
ATOM 2144 C CA . GLY D 1 17 ? 20.301 23.124 94.437 1.00 32.36 400 GLY D CA 1
ATOM 2145 C C . GLY D 1 17 ? 19.987 23.493 93.004 1.00 33.41 400 GLY D C 1
ATOM 2146 O O . GLY D 1 17 ? 18.882 23.930 92.690 1.00 32.87 400 GLY D O 1
ATOM 2147 N N . LEU D 1 18 ? 20.986 23.323 92.142 1.00 35.10 401 LEU D N 1
ATOM 2148 C CA . LEU D 1 18 ? 20.840 23.484 90.693 1.00 36.09 401 LEU D CA 1
ATOM 2149 C C . LEU D 1 18 ? 20.204 22.270 90.037 1.00 37.71 401 LEU D C 1
ATOM 2150 O O . LEU D 1 18 ? 19.709 22.385 88.912 1.00 38.47 401 LEU D O 1
ATOM 2155 N N . GLN D 1 19 ? 20.207 21.130 90.745 1.00 39.41 402 GLN D N 1
ATOM 2156 C CA . GLN D 1 19 ? 19.863 19.805 90.194 1.00 41.83 402 GLN D CA 1
ATOM 2157 C C . GLN D 1 19 ? 20.715 19.522 88.956 1.00 42.80 402 GLN D C 1
ATOM 2158 O O . GLN D 1 19 ? 20.234 19.694 87.846 1.00 43.58 402 GLN D O 1
ATOM 2164 N N . LYS D 1 23 ? 28.446 17.830 88.045 1.00 41.50 406 LYS D N 1
ATOM 2165 C CA . LYS D 1 23 ? 29.429 18.114 89.110 1.00 41.33 406 LYS D CA 1
ATOM 2166 C C . LYS D 1 23 ? 30.668 18.851 88.576 1.00 41.08 406 LYS D C 1
ATOM 2167 O O . LYS D 1 23 ? 31.010 19.954 89.040 1.00 41.19 406 LYS D O 1
ATOM 2173 N N . GLU D 1 24 ? 31.309 18.239 87.584 1.00 40.40 407 GLU D N 1
ATOM 2174 C CA . GLU D 1 24 ? 32.544 18.735 86.991 1.00 40.19 407 GLU D CA 1
ATOM 2175 C C . GLU D 1 24 ? 32.532 20.217 86.587 1.00 39.55 407 GLU D C 1
ATOM 2176 O O . GLU D 1 24 ? 33.487 20.954 86.843 1.00 39.21 407 GLU D O 1
ATOM 2182 N N . PHE D 1 25 ? 31.447 20.642 85.956 1.00 39.19 408 PHE D N 1
ATOM 2183 C CA . PHE D 1 25 ? 31.263 22.032 85.564 1.00 39.05 408 PHE D CA 1
ATOM 2184 C C . PHE D 1 25 ? 31.278 22.975 86.791 1.00 38.62 408 PHE D C 1
ATOM 2185 O O . PHE D 1 25 ? 32.032 23.959 86.830 1.00 38.24 408 PHE D O 1
ATOM 2193 N N . ILE D 1 26 ? 30.480 22.648 87.803 1.00 37.94 409 ILE D N 1
ATOM 2194 C CA . ILE D 1 26 ? 30.434 23.466 89.017 1.00 37.69 409 ILE D CA 1
ATOM 2195 C C . ILE D 1 26 ? 31.751 23.442 89.797 1.00 37.51 409 ILE D C 1
ATOM 2196 O O . ILE D 1 26 ? 32.131 24.440 90.430 1.00 37.16 409 ILE D O 1
ATOM 2201 N N . ALA D 1 27 ? 32.443 22.309 89.743 1.00 37.42 410 ALA D N 1
ATOM 2202 C CA . ALA D 1 27 ? 33.752 22.193 90.383 1.00 37.98 410 ALA D CA 1
ATOM 2203 C C . ALA D 1 27 ? 34.735 23.244 89.837 1.00 38.21 410 ALA D C 1
ATOM 2204 O O . ALA D 1 27 ? 35.397 23.943 90.615 1.00 38.53 410 ALA D O 1
ATOM 2206 N N . ARG D 1 28 ? 34.796 23.375 88.506 1.00 38.40 411 ARG D N 1
ATOM 2207 C CA . ARG D 1 28 ? 35.698 24.330 87.844 1.00 38.30 411 ARG D CA 1
ATOM 2208 C C . ARG D 1 28 ? 35.375 25.794 88.160 1.00 38.18 411 ARG D C 1
ATOM 2209 O O . ARG D 1 28 ? 36.305 26.604 88.296 1.00 38.51 411 ARG D O 1
ATOM 2217 N N . VAL D 1 29 ? 34.080 26.118 88.276 1.00 37.07 412 VAL D N 1
ATOM 2218 C CA . VAL D 1 29 ? 33.627 27.430 88.736 1.00 36.65 412 VAL D CA 1
ATOM 2219 C C . VAL D 1 29 ? 34.258 27.757 90.080 1.00 37.02 412 VAL D C 1
ATOM 2220 O O . VAL D 1 29 ? 34.777 28.850 90.270 1.00 37.02 412 VAL D O 1
ATOM 2224 N N . ILE D 1 30 ? 34.211 26.783 90.994 1.00 37.66 413 ILE D N 1
ATOM 2225 C CA . ILE D 1 30 ? 34.687 26.907 92.377 1.00 37.84 413 ILE D CA 1
ATOM 2226 C C . ILE D 1 30 ? 36.209 27.058 92.432 1.00 37.70 413 ILE D C 1
ATOM 2227 O O . ILE D 1 30 ? 36.729 27.946 93.124 1.00 37.29 413 ILE D O 1
ATOM 2232 N N . LYS D 1 31 ? 36.903 26.195 91.687 1.00 37.66 414 LYS D N 1
ATOM 2233 C CA . LYS D 1 31 ? 38.349 26.278 91.514 1.00 37.52 414 LYS D CA 1
ATOM 2234 C C . LYS D 1 31 ? 38.747 27.575 90.820 1.00 37.79 414 LYS D C 1
ATOM 2235 O O . LYS D 1 31 ? 39.899 28.000 90.909 1.00 37.54 414 LYS D O 1
ATOM 2241 N N . THR D 1 32 ? 37.793 28.212 90.143 1.00 38.09 415 THR D N 1
ATOM 2242 C CA . THR D 1 32 ? 38.074 29.466 89.448 1.00 38.66 415 THR D CA 1
ATOM 2243 C C . THR D 1 32 ? 37.785 30.704 90.284 1.00 38.71 415 THR D C 1
ATOM 2244 O O . THR D 1 32 ? 38.610 31.616 90.339 1.00 38.72 415 THR D O 1
ATOM 2248 N N . ILE D 1 33 ? 36.616 30.766 90.914 1.00 38.61 416 ILE D N 1
ATOM 2249 C CA . ILE D 1 33 ? 36.240 32.016 91.574 1.00 38.57 416 ILE D CA 1
ATOM 2250 C C . ILE D 1 33 ? 36.293 31.981 93.091 1.00 38.91 416 ILE D C 1
ATOM 2251 O O . ILE D 1 33 ? 36.185 33.024 93.742 1.00 39.09 416 ILE D O 1
ATOM 2256 N N . GLY D 1 34 ? 36.488 30.786 93.643 1.00 38.91 417 GLY D N 1
ATOM 2257 C CA . GLY D 1 34 ? 36.484 30.602 95.083 1.00 38.99 417 GLY D CA 1
ATOM 2258 C C . GLY D 1 34 ? 35.120 30.179 95.590 1.00 39.09 417 GLY D C 1
ATOM 2259 O O . GLY D 1 34 ? 34.105 30.564 95.023 1.00 39.29 417 GLY D O 1
ATOM 2260 N N . SER D 1 35 ? 35.109 29.379 96.654 1.00 39.08 418 SER D N 1
ATOM 2261 C CA . SER D 1 35 ? 33.886 28.938 97.331 1.00 39.50 418 SER D CA 1
ATOM 2262 C C . SER D 1 35 ? 32.989 30.098 97.710 1.00 39.50 418 SER D C 1
ATOM 2263 O O . SER D 1 35 ? 31.780 30.027 97.568 1.00 39.56 418 SER D O 1
ATOM 2266 N N . GLN D 1 36 ? 33.596 31.156 98.224 1.00 39.99 419 GLN D N 1
ATOM 2267 C CA . GLN D 1 36 ? 32.858 32.295 98.719 1.00 40.61 419 GLN D CA 1
ATOM 2268 C C . GLN D 1 36 ? 32.031 32.936 97.602 1.00 40.85 419 GLN D C 1
ATOM 2269 O O . GLN D 1 36 ? 30.830 33.152 97.756 1.00 41.55 419 GLN D O 1
ATOM 2275 N N . ARG D 1 37 ? 32.665 33.187 96.465 1.00 40.54 420 ARG D N 1
ATOM 2276 C CA . ARG D 1 37 ? 32.027 33.883 95.361 1.00 40.51 420 ARG D CA 1
ATOM 2277 C C . ARG D 1 37 ? 31.020 32.963 94.647 1.00 39.59 420 ARG D C 1
ATOM 2278 O O . ARG D 1 37 ? 30.000 33.418 94.132 1.00 39.47 420 ARG D O 1
ATOM 2286 N N . SER D 1 38 ? 31.299 31.665 94.652 1.00 38.66 421 SER D N 1
ATOM 2287 C CA . SER D 1 38 ? 30.408 30.684 94.039 1.00 37.81 421 SER D CA 1
ATOM 2288 C C . SER D 1 38 ? 29.085 30.581 94.773 1.00 37.52 421 SER D C 1
ATOM 2289 O O . SER D 1 38 ? 28.059 30.482 94.125 1.00 37.59 421 SER D O 1
ATOM 2292 N N . LEU D 1 39 ? 29.108 30.582 96.114 1.00 36.78 422 LEU D N 1
ATOM 2293 C CA . LEU D 1 39 ? 27.878 30.565 96.892 1.00 36.21 422 LEU D CA 1
ATOM 2294 C C . LEU D 1 39 ? 27.091 31.849 96.704 1.00 36.37 422 LEU D C 1
ATOM 2295 O O . LEU D 1 39 ? 25.867 31.820 96.557 1.00 36.19 422 LEU D O 1
ATOM 2300 N N . GLN D 1 40 ? 27.790 32.981 96.700 1.00 36.32 423 GLN D N 1
ATOM 2301 C CA . GLN D 1 40 ? 27.148 34.262 96.432 1.00 36.32 423 GLN D CA 1
ATOM 2302 C C . GLN D 1 40 ? 26.408 34.237 95.117 1.00 35.80 423 GLN D C 1
ATOM 2303 O O . GLN D 1 40 ? 25.307 34.766 94.994 1.00 35.81 423 GLN D O 1
ATOM 2309 N N . LEU D 1 41 ? 27.023 33.603 94.137 1.00 35.08 424 LEU D N 1
ATOM 2310 C CA . LEU D 1 41 ? 26.430 33.496 92.839 1.00 34.83 424 LEU D CA 1
ATOM 2311 C C . LEU D 1 41 ? 25.215 32.544 92.873 1.00 34.84 424 LEU D C 1
ATOM 2312 O O . LEU D 1 41 ? 24.141 32.873 92.313 1.00 35.38 424 LEU D O 1
ATOM 2317 N N . TYR D 1 42 ? 25.385 31.382 93.517 1.00 33.71 425 TYR D N 1
ATOM 2318 C CA . TYR D 1 42 ? 24.296 30.429 93.710 1.00 33.01 425 TYR D CA 1
ATOM 2319 C C . TYR D 1 42 ? 23.165 31.115 94.434 1.00 33.52 425 TYR D C 1
ATOM 2320 O O . TYR D 1 42 ? 22.019 31.021 94.020 1.00 33.89 425 TYR D O 1
ATOM 2329 N N . GLU D 1 43 ? 23.479 31.814 95.517 1.00 33.84 426 GLU D N 1
ATOM 2330 C CA . GLU D 1 43 ? 22.460 32.604 96.205 1.00 34.58 426 GLU D CA 1
ATOM 2331 C C . GLU D 1 43 ? 21.759 33.662 95.305 1.00 34.15 426 GLU D C 1
ATOM 2332 O O . GLU D 1 43 ? 20.532 33.820 95.360 1.00 34.14 426 GLU D O 1
ATOM 2338 N N . ASN D 1 44 ? 22.527 34.393 94.502 1.00 33.68 427 ASN D N 1
ATOM 2339 C CA . ASN D 1 44 ? 21.910 35.414 93.655 1.00 33.33 427 ASN D CA 1
ATOM 2340 C C . ASN D 1 44 ? 21.042 34.790 92.581 1.00 33.48 427 ASN D C 1
ATOM 2341 O O . ASN D 1 44 ? 20.008 35.349 92.254 1.00 34.09 427 ASN D O 1
ATOM 2346 N N . ALA D 1 45 ? 21.449 33.626 92.070 1.00 33.17 428 ALA D N 1
ATOM 2347 C CA . ALA D 1 45 ? 20.643 32.850 91.131 1.00 32.84 428 ALA D CA 1
ATOM 2348 C C . ALA D 1 45 ? 19.286 32.501 91.730 1.00 33.10 428 ALA D C 1
ATOM 2349 O O . ALA D 1 45 ? 18.253 32.567 91.033 1.00 33.14 428 ALA D O 1
ATOM 2351 N N . MET D 1 46 ? 19.301 32.150 93.016 1.00 33.18 429 MET D N 1
ATOM 2352 C CA . MET D 1 46 ? 18.111 31.769 93.762 1.00 34.10 429 MET D CA 1
ATOM 2353 C C . MET D 1 46 ? 17.155 32.948 93.863 1.00 34.39 429 MET D C 1
ATOM 2354 O O . MET D 1 46 ? 15.960 32.801 93.590 1.00 34.61 429 MET D O 1
ATOM 2359 N N . LYS D 1 47 ? 17.675 34.118 94.243 1.00 34.94 430 LYS D N 1
ATOM 2360 C CA . LYS D 1 47 ? 16.818 35.307 94.420 1.00 35.36 430 LYS D CA 1
ATOM 2361 C C . LYS D 1 47 ? 16.229 35.685 93.079 1.00 35.64 430 LYS D C 1
ATOM 2362 O O . LYS D 1 47 ? 15.032 35.919 92.973 1.00 36.03 430 LYS D O 1
ATOM 2368 N N . VAL D 1 48 ? 17.068 35.689 92.044 1.00 36.09 431 VAL D N 1
ATOM 2369 C CA . VAL D 1 48 ? 16.623 35.965 90.674 1.00 36.11 431 VAL D CA 1
ATOM 2370 C C . VAL D 1 48 ? 15.556 34.965 90.167 1.00 37.15 431 VAL D C 1
ATOM 2371 O O . VAL D 1 48 ? 14.520 35.390 89.628 1.00 37.15 431 VAL D O 1
ATOM 2375 N N . GLU D 1 49 ? 15.803 33.658 90.320 1.00 37.91 432 GLU D N 1
ATOM 2376 C CA . GLU D 1 49 ? 14.770 32.654 90.023 1.00 38.67 432 GLU D CA 1
ATOM 2377 C C . GLU D 1 49 ? 13.447 32.971 90.730 1.00 38.95 432 GLU D C 1
ATOM 2378 O O . GLU D 1 49 ? 12.389 32.905 90.096 1.00 39.04 432 GLU D O 1
ATOM 2384 N N . ASN D 1 50 ? 13.508 33.318 92.024 1.00 39.16 433 ASN D N 1
ATOM 2385 C CA . ASN D 1 50 ? 12.306 33.628 92.813 1.00 39.75 433 ASN D CA 1
ATOM 2386 C C . ASN D 1 50 ? 11.445 34.734 92.187 1.00 39.64 433 ASN D C 1
ATOM 2387 O O . ASN D 1 50 ? 10.223 34.651 92.254 1.00 39.94 433 ASN D O 1
ATOM 2392 N N . SER D 1 51 ? 12.059 35.740 91.556 1.00 39.25 434 SER D N 1
ATOM 2393 C CA . SER D 1 51 ? 11.280 36.806 90.873 1.00 39.51 434 SER D CA 1
ATOM 2394 C C . SER D 1 51 ? 10.990 36.535 89.378 1.00 39.59 434 SER D C 1
ATOM 2395 O O . SER D 1 51 ? 10.686 37.465 88.609 1.00 41.10 434 SER D O 1
ATOM 2398 N N . GLY D 1 52 ? 11.097 35.283 88.954 1.00 39.22 435 GLY D N 1
ATOM 2399 C CA . GLY D 1 52 ? 10.725 34.889 87.594 1.00 38.44 435 GLY D CA 1
ATOM 2400 C C . GLY D 1 52 ? 11.880 34.777 86.614 1.00 38.12 435 GLY D C 1
ATOM 2401 O O . GLY D 1 52 ? 11.666 34.640 85.409 1.00 38.51 435 GLY D O 1
ATOM 2402 N N . GLY D 1 53 ? 13.106 34.844 87.125 1.00 37.59 436 GLY D N 1
ATOM 2403 C CA . GLY D 1 53 ? 14.289 34.639 86.306 1.00 36.24 436 GLY D CA 1
ATOM 2404 C C . GLY D 1 53 ? 14.633 35.908 85.563 1.00 36.00 436 GLY D C 1
ATOM 2405 O O . GLY D 1 53 ? 14.403 37.009 86.068 1.00 35.98 436 GLY D O 1
ATOM 2406 N N . LEU D 1 54 ? 15.176 35.755 84.356 1.00 35.08 437 LEU D N 1
ATOM 2407 C CA . LEU D 1 54 ? 15.553 36.887 83.576 1.00 33.96 437 LEU D CA 1
ATOM 2408 C C . LEU D 1 54 ? 15.360 36.731 82.076 1.00 34.08 437 LEU D C 1
ATOM 2409 O O . LEU D 1 54 ? 15.017 35.671 81.565 1.00 33.04 437 LEU D O 1
ATOM 2414 N N . LEU D 1 55 ? 15.596 37.846 81.397 1.00 34.14 438 LEU D N 1
ATOM 2415 C CA . LEU D 1 55 ? 15.608 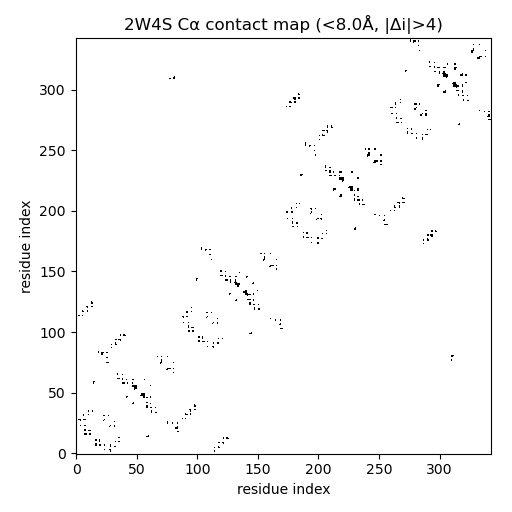37.929 79.978 1.00 34.23 438 LEU D CA 1
ATOM 2416 C C . LEU D 1 55 ? 17.052 38.199 79.504 1.00 34.58 438 LEU D C 1
ATOM 2417 O O . LEU D 1 55 ? 17.674 39.175 79.920 1.00 34.80 438 LEU D O 1
ATOM 2422 N N . THR D 1 56 ? 17.580 37.312 78.653 1.00 34.91 439 THR D N 1
ATOM 2423 C CA . THR D 1 56 ? 18.905 37.463 78.048 1.00 34.95 439 THR D CA 1
ATOM 2424 C C . THR D 1 56 ? 18.886 38.561 76.998 1.00 35.32 439 THR D C 1
ATOM 2425 O O . THR D 1 56 ? 17.815 39.079 76.656 1.00 34.98 439 THR D O 1
ATOM 2429 N N . ALA D 1 57 ? 20.069 38.872 76.455 1.00 35.93 440 ALA D N 1
ATOM 2430 C CA . ALA D 1 57 ? 20.214 39.773 75.292 1.00 36.19 440 ALA D CA 1
ATOM 2431 C C . ALA D 1 57 ? 19.431 39.330 74.048 1.00 36.53 440 ALA D C 1
ATOM 2432 O O . ALA D 1 57 ? 19.048 40.162 73.232 1.00 36.45 440 ALA D O 1
ATOM 2434 N N . ASP D 1 58 ? 19.188 38.031 73.899 1.00 36.94 441 ASP D N 1
ATOM 2435 C CA . ASP D 1 58 ? 18.428 37.526 72.747 1.00 37.31 441 ASP D CA 1
ATOM 2436 C C . ASP D 1 58 ? 16.919 37.394 72.988 1.00 36.89 441 ASP D C 1
ATOM 2437 O O . ASP D 1 58 ? 16.222 36.781 72.174 1.00 37.07 441 ASP D O 1
ATOM 2442 N N . MET D 1 59 ? 16.428 37.957 74.099 1.00 36.29 442 MET D N 1
ATOM 2443 C CA . MET D 1 59 ? 15.010 37.842 74.549 1.00 35.50 442 MET D CA 1
ATOM 2444 C C . MET D 1 59 ? 14.585 36.390 74.867 1.00 35.56 442 MET D C 1
ATOM 2445 O O . MET D 1 59 ? 13.426 35.967 74.700 1.00 34.70 442 MET D O 1
ATOM 2450 N N . SER D 1 60 ? 15.564 35.650 75.350 1.00 35.60 443 SER D N 1
ATOM 2451 C CA . SER D 1 60 ? 15.381 34.298 75.738 1.00 36.58 443 SER D CA 1
ATOM 2452 C C . SER D 1 60 ? 15.226 34.292 77.271 1.00 36.84 443 SER D C 1
ATOM 2453 O O . SER D 1 60 ? 16.066 34.832 77.991 1.00 36.56 443 SER D O 1
ATOM 2456 N N . ARG D 1 61 ? 14.118 33.722 77.748 1.00 37.09 444 ARG D N 1
ATOM 2457 C CA . ARG D 1 61 ? 13.814 33.662 79.173 1.00 37.48 444 ARG D CA 1
ATOM 2458 C C . ARG D 1 61 ? 14.670 32.595 79.824 1.00 37.34 444 ARG D C 1
ATOM 2459 O O . ARG D 1 61 ? 14.842 31.506 79.287 1.00 37.23 444 ARG D O 1
ATOM 2467 N N . ARG D 1 62 ? 15.221 32.933 80.980 1.00 37.62 445 ARG D N 1
ATOM 2468 C CA . ARG D 1 62 ? 15.840 31.964 81.855 1.00 37.67 445 ARG D CA 1
ATOM 2469 C C . ARG D 1 62 ? 15.013 32.008 83.118 1.00 37.93 445 ARG D C 1
ATOM 2470 O O . ARG D 1 62 ? 15.082 32.961 83.888 1.00 37.00 445 ARG D O 1
ATOM 2478 N N . LYS D 1 63 ? 14.195 30.976 83.290 1.00 38.93 446 LYS D N 1
ATOM 2479 C CA . LYS D 1 63 ? 13.317 30.879 84.444 1.00 39.83 446 LYS D CA 1
ATOM 2480 C C . LYS D 1 63 ? 13.703 29.788 85.445 1.00 39.74 446 LYS D C 1
ATOM 2481 O O . LYS D 1 63 ? 13.304 29.864 86.604 1.00 40.33 446 LYS D O 1
ATOM 2487 N N . THR D 1 64 ? 14.477 28.786 85.032 1.00 39.25 447 THR D N 1
ATOM 2488 C CA . THR D 1 64 ? 14.976 27.796 85.999 1.00 38.31 447 THR D CA 1
ATOM 2489 C C . THR D 1 64 ? 16.302 28.266 86.595 1.00 37.62 447 THR D C 1
ATOM 2490 O O . THR D 1 64 ? 17.075 28.999 85.943 1.00 37.47 447 THR D O 1
ATOM 2494 N N . ILE D 1 65 ? 16.562 27.806 87.820 1.00 36.04 448 ILE D N 1
ATOM 2495 C CA . ILE D 1 65 ? 17.716 28.178 88.597 1.00 34.51 448 ILE D CA 1
ATOM 2496 C C . ILE D 1 65 ? 18.997 27.915 87.819 1.00 34.15 448 ILE D C 1
ATOM 2497 O O . ILE D 1 65 ? 19.871 28.771 87.774 1.00 34.37 448 ILE D O 1
ATOM 2502 N N . GLY D 1 66 ? 19.085 26.762 87.152 1.00 33.33 449 GLY D N 1
ATOM 2503 C CA . GLY D 1 66 ? 20.292 26.365 86.456 1.00 32.24 449 GLY D CA 1
ATOM 2504 C C . GLY D 1 66 ? 20.601 27.280 85.289 1.00 32.45 449 GLY D C 1
ATOM 2505 O O . GLY D 1 66 ? 21.724 27.778 85.174 1.00 32.14 449 GLY D O 1
ATOM 2506 N N . GLY D 1 67 ? 19.596 27.494 84.427 1.00 32.57 450 GLY D N 1
ATOM 2507 C CA . GLY D 1 67 ? 19.645 28.466 83.338 1.00 31.73 450 GLY D CA 1
ATOM 2508 C C . GLY D 1 67 ? 20.009 29.849 83.846 1.00 32.41 450 GLY D C 1
ATOM 2509 O O . GLY D 1 67 ? 20.884 30.503 83.265 1.00 32.94 450 GLY D O 1
ATOM 2510 N N . VAL D 1 68 ? 19.377 30.300 84.940 1.00 31.78 451 VAL D N 1
ATOM 2511 C CA . VAL D 1 68 ? 19.702 31.602 85.524 1.00 31.25 451 VAL D CA 1
ATOM 2512 C C . VAL D 1 68 ? 21.180 31.615 85.931 1.00 31.16 451 VAL D C 1
ATOM 2513 O O . VAL D 1 68 ? 21.952 32.492 85.531 1.00 31.04 451 VAL D O 1
ATOM 2517 N N . PHE D 1 69 ? 21.570 30.615 86.706 1.00 31.69 452 PHE D N 1
ATOM 2518 C CA . PHE D 1 69 ? 22.936 30.516 87.227 1.00 32.10 452 PHE D CA 1
ATOM 2519 C C . PHE D 1 69 ? 23.957 30.581 86.107 1.00 32.30 452 PHE D C 1
ATOM 2520 O O . PHE D 1 69 ? 24.923 31.324 86.218 1.00 31.94 452 PHE D O 1
ATOM 2528 N N . CYS D 1 70 ? 23.744 29.801 85.045 1.00 32.97 453 CYS D N 1
ATOM 2529 C CA . CYS D 1 70 ? 24.565 29.912 83.829 1.00 35.52 453 CYS D CA 1
ATOM 2530 C C . CYS D 1 70 ? 24.638 31.307 83.227 1.00 34.55 453 CYS D C 1
ATOM 2531 O O . CYS D 1 70 ? 25.722 31.745 82.837 1.00 34.19 453 CYS D O 1
ATOM 2534 N N . TYR D 1 71 ? 23.506 32.004 83.144 1.00 34.14 454 TYR D N 1
ATOM 2535 C CA . TYR D 1 71 ? 23.555 33.322 82.530 1.00 34.33 454 TYR D CA 1
ATOM 2536 C C . TYR D 1 71 ? 24.346 34.301 83.379 1.00 34.05 454 TYR D C 1
ATOM 2537 O O . TYR D 1 71 ? 25.112 35.104 82.818 1.00 32.75 454 TYR D O 1
ATOM 2546 N N . LEU D 1 72 ? 24.152 34.241 84.714 1.00 33.58 455 LEU D N 1
ATOM 2547 C CA . LEU D 1 72 ? 24.846 35.173 85.614 1.00 33.98 455 LEU D CA 1
ATOM 2548 C C . LEU D 1 72 ? 26.343 34.902 85.591 1.00 34.45 455 LEU D C 1
ATOM 2549 O O . LEU D 1 72 ? 27.140 35.815 85.764 1.00 34.49 455 LEU D O 1
ATOM 2554 N N . LEU D 1 73 ? 26.714 33.646 85.362 1.00 34.87 456 LEU D N 1
ATOM 2555 C CA . LEU D 1 73 ? 28.117 33.272 85.287 1.00 35.57 456 LEU D CA 1
ATOM 2556 C C . LEU D 1 73 ? 28.781 33.893 84.056 1.00 36.44 456 LEU D C 1
ATOM 2557 O O . LEU D 1 73 ? 29.850 34.495 84.157 1.00 37.40 456 LEU D O 1
ATOM 2562 N N . LYS D 1 74 ? 28.131 33.769 82.902 1.00 37.17 457 LYS D N 1
ATOM 2563 C CA . LYS D 1 74 ? 28.595 34.375 81.662 1.00 37.51 457 LYS D CA 1
ATOM 2564 C C . LYS D 1 74 ? 28.726 35.896 81.746 1.00 37.53 457 LYS D C 1
ATOM 2565 O O . LYS D 1 74 ? 29.575 36.472 81.076 1.00 37.53 457 LYS D O 1
ATOM 2571 N N . GLN D 1 75 ? 27.874 36.538 82.544 1.00 37.42 458 GLN D N 1
ATOM 2572 C CA . GLN D 1 75 ? 27.886 37.991 82.687 1.00 37.39 458 GLN D CA 1
ATOM 2573 C C . GLN D 1 75 ? 29.141 38.457 83.415 1.00 36.68 458 GLN D C 1
ATOM 2574 O O . GLN D 1 75 ? 29.647 39.552 83.141 1.00 37.00 458 GLN D O 1
ATOM 2580 N N . LEU D 1 76 ? 29.647 37.640 84.335 1.00 35.51 459 LEU D N 1
ATOM 2581 C CA . LEU D 1 76 ? 30.895 37.972 85.016 1.00 34.76 459 LEU D CA 1
ATOM 2582 C C . LEU D 1 76 ? 32.024 38.144 84.012 1.00 34.64 459 LEU D C 1
ATOM 2583 O O . LEU D 1 76 ? 32.888 39.002 84.188 1.00 34.97 459 LEU D O 1
ATOM 2588 N N . VAL D 1 77 ? 31.998 37.319 82.963 1.00 34.35 460 VAL D N 1
ATOM 2589 C CA . VAL D 1 77 ? 32.965 37.376 81.865 1.00 34.03 460 VAL D CA 1
ATOM 2590 C C . VAL D 1 77 ? 32.790 38.692 81.113 1.00 34.25 460 VAL D C 1
ATOM 2591 O O . VAL D 1 77 ? 33.731 39.470 80.989 1.00 34.01 460 VAL D O 1
ATOM 2595 N N . ALA D 1 78 ? 31.570 38.949 80.661 1.00 34.77 461 ALA D N 1
ATOM 2596 C CA . ALA D 1 78 ? 31.226 40.210 79.998 1.00 35.61 461 ALA D CA 1
ATOM 2597 C C . ALA D 1 78 ? 31.506 41.434 80.866 1.00 36.12 461 ALA D C 1
ATOM 2598 O O . ALA D 1 78 ? 31.760 42.500 80.334 1.00 36.30 461 ALA D O 1
ATOM 2600 N N . GLU D 1 79 ? 31.455 41.281 82.192 1.00 37.28 462 GLU D N 1
ATOM 2601 C CA . GLU D 1 79 ? 31.760 42.379 83.122 1.00 38.26 462 GLU D CA 1
ATOM 2602 C C . GLU D 1 79 ? 33.229 42.392 83.555 1.00 38.60 462 GLU D C 1
ATOM 2603 O O . GLU D 1 79 ? 33.604 43.144 84.466 1.00 39.04 462 GLU D O 1
ATOM 2609 N N . ASP D 1 80 ? 34.043 41.552 82.912 1.00 38.75 463 ASP D N 1
ATOM 2610 C CA . ASP D 1 80 ? 35.483 41.426 83.200 1.00 38.79 463 ASP D CA 1
ATOM 2611 C C . ASP D 1 80 ? 35.850 41.024 84.638 1.00 38.73 463 ASP D C 1
ATOM 2612 O O . ASP D 1 80 ? 36.887 41.440 85.155 1.00 38.70 463 ASP D O 1
ATOM 2617 N N . GLN D 1 81 ? 35.002 40.210 85.266 1.00 38.65 464 GLN D N 1
ATOM 2618 C CA . GLN D 1 81 ? 35.251 39.701 86.621 1.00 38.50 464 GLN D CA 1
ATOM 2619 C C . GLN D 1 81 ? 35.812 38.293 86.536 1.00 38.78 464 GLN D C 1
ATOM 2620 O O . GLN D 1 81 ? 36.458 37.819 87.457 1.00 39.04 464 GLN D O 1
ATOM 2626 N N . ILE D 1 82 ? 35.524 37.627 85.424 1.00 39.19 465 ILE D N 1
ATOM 2627 C CA . ILE D 1 82 ? 36.175 36.385 85.049 1.00 39.38 465 ILE D CA 1
ATOM 2628 C C . ILE D 1 82 ? 36.843 36.714 83.733 1.00 39.59 465 ILE D C 1
ATOM 2629 O O . ILE D 1 82 ? 36.194 37.234 82.824 1.00 39.61 465 ILE D O 1
ATOM 2634 N N . THR D 1 83 ? 38.140 36.439 83.648 1.00 39.67 466 THR D N 1
ATOM 2635 C CA . THR D 1 83 ? 38.887 36.595 82.411 1.00 39.79 466 THR D CA 1
ATOM 2636 C C . THR D 1 83 ? 38.509 35.508 81.395 1.00 40.36 466 THR D C 1
ATOM 2637 O O . THR D 1 83 ? 37.992 34.446 81.769 1.00 40.69 466 THR D O 1
ATOM 2641 N N . ILE D 1 84 ? 38.765 35.799 80.117 1.00 40.66 467 ILE D N 1
ATOM 2642 C CA . ILE D 1 84 ? 38.470 34.909 78.979 1.00 40.99 467 ILE D CA 1
ATOM 2643 C C . ILE D 1 84 ? 39.085 33.523 79.160 1.00 41.04 467 ILE D C 1
ATOM 2644 O O . ILE D 1 84 ? 38.447 32.508 78.871 1.00 41.15 467 ILE D O 1
ATOM 2649 N N . GLN D 1 85 ? 40.322 33.512 79.653 1.00 41.11 468 GLN D N 1
ATOM 2650 C CA . GLN D 1 85 ? 41.105 32.306 79.851 1.00 41.10 468 GLN D CA 1
ATOM 2651 C C . GLN D 1 85 ? 40.414 31.424 80.872 1.00 41.55 468 GLN D C 1
ATOM 2652 O O . GLN D 1 85 ? 40.278 30.219 80.668 1.00 41.97 468 GLN 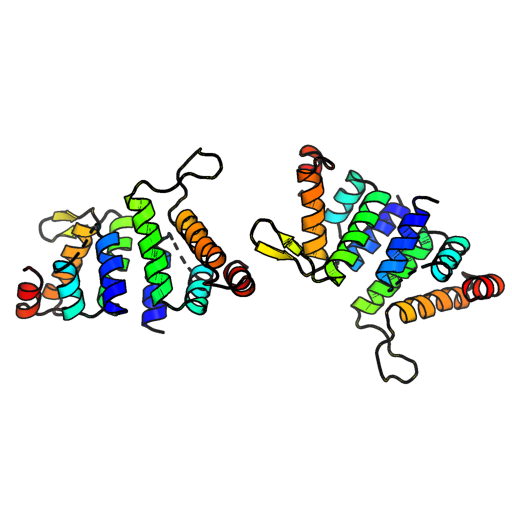D O 1
ATOM 2658 N N . GLU D 1 86 ? 39.954 32.039 81.958 1.00 41.67 469 GLU D N 1
ATOM 2659 C CA . GLU D 1 86 ? 39.218 31.331 82.988 1.00 41.79 469 GLU D CA 1
ATOM 2660 C C . GLU D 1 86 ? 37.909 30.788 82.422 1.00 42.17 469 GLU D C 1
ATOM 2661 O O . GLU D 1 86 ? 37.572 29.621 82.611 1.00 42.15 469 GLU D O 1
ATOM 2667 N N . TRP D 1 87 ? 37.176 31.632 81.707 1.00 42.54 470 TRP D N 1
ATOM 2668 C CA . TRP D 1 87 ? 35.922 31.197 81.127 1.00 42.78 470 TRP D CA 1
ATOM 2669 C C . TRP D 1 87 ? 36.116 29.941 80.279 1.00 42.67 470 TRP D C 1
ATOM 2670 O O . TRP D 1 87 ? 35.357 28.982 80.392 1.00 42.40 470 TRP D O 1
ATOM 2681 N N . ASN D 1 88 ? 37.154 29.949 79.455 1.00 42.87 471 ASN D N 1
ATOM 2682 C CA . ASN D 1 88 ? 37.464 28.818 78.599 1.00 43.28 471 ASN D CA 1
ATOM 2683 C C . ASN D 1 88 ? 37.776 27.572 79.391 1.00 43.45 471 ASN D C 1
ATOM 2684 O O . ASN D 1 88 ? 37.384 26.475 78.999 1.00 43.40 471 ASN D O 1
ATOM 2689 N N . TYR D 1 89 ? 38.485 27.754 80.504 1.00 43.84 472 TYR D N 1
ATOM 2690 C CA . TYR D 1 89 ? 38.756 26.676 81.451 1.00 44.57 472 TYR D CA 1
ATOM 2691 C C . TYR D 1 89 ? 37.458 26.044 81.982 1.00 45.24 472 TYR D C 1
ATOM 2692 O O . TYR D 1 89 ? 37.377 24.826 82.087 1.00 45.52 472 TYR D O 1
ATOM 2701 N N . ILE D 1 90 ? 36.448 26.872 82.264 1.00 45.95 473 ILE D N 1
ATOM 2702 C CA . ILE D 1 90 ? 35.174 26.426 82.863 1.00 46.89 473 ILE D CA 1
ATOM 2703 C C . ILE D 1 90 ? 34.197 25.754 81.884 1.00 47.99 473 ILE D C 1
ATOM 2704 O O . ILE D 1 90 ? 33.587 24.728 82.222 1.00 47.77 473 ILE D O 1
ATOM 2709 N N . ARG D 1 91 ? 34.058 26.339 80.688 1.00 49.43 474 ARG D N 1
ATOM 2710 C CA . ARG D 1 91 ? 33.187 25.811 79.628 1.00 50.75 474 ARG D CA 1
ATOM 2711 C C . ARG D 1 91 ? 33.624 24.410 79.156 1.00 51.53 474 ARG D C 1
ATOM 2712 O O . ARG D 1 91 ? 32.824 23.661 78.581 1.00 51.98 474 ARG D O 1
ATOM 2720 N N . GLN D 1 92 ? 34.904 24.099 79.370 1.00 52.12 475 GLN D N 1
ATOM 2721 C CA . GLN D 1 92 ? 35.443 22.726 79.382 1.00 52.66 475 GLN D CA 1
ATOM 2722 C C . GLN D 1 92 ? 36.963 22.719 79.315 1.00 53.08 475 GLN D C 1
ATOM 2723 O O . GLN D 1 92 ? 37.619 22.436 80.318 1.00 53.39 475 GLN D O 1
#

Sequence (343 aa):
DTMESIVLNTIVTGLQKEFIARVIKTIGSQRSLQLYENAMKVENSGGLLTADMSRRKTIGGVFCYLLKQLVAEDQITIQEWNYIRQTMESIVLNTIVTGLQKEFIARVIKTIGSQRSLQLYENAMKVENSGGLLTADMSRRKTIGGVFCYLLKQLVAEDQITIQEWNYIRQDTMESIVLNTIVTGLQKEFIARVIKTIGSQRSLQLYENAMKVENSGGLLTADMSRRKTIGGVFCYLLKQLVAEDQITIQEWNYIRQDTMESIVLNTIVTGLQKEFIARVIKTIGSQRSLQLYENAMKVENSGGLLTADMSRRKTIGGVFCYLLKQLVAEDQITIQEWNYIRQ

Nearest PDB structures (foldseek):
  2w4s-assembly1_C  TM=1.012E+00  e=9.147E-13  Cryptosporidium parvum
  2xc7-assembly1_A  TM=7.468E-01  e=4.920E-03  Homo sapiens
  2w4s-assembly1_C  TM=9.179E-01  e=1.831E-10  Cryptosporidium parvum
  2xc7-assembly1_A  TM=6.335E-01  e=1.092E-02  Homo sapiens
  2w4s-assembly1_C  TM=1.009E+00  e=1.119E-10  Cryptosporidium parvum

B-factor: mean 38.04, std 6.11, range [14.03, 66.63]

Foldseek 3Di:
DVLLVVLQVVLCVLQVHLLSNLVCVQQNSVVSVVLLVVLVVQVVVVADADPVRPDHDRSNRSSLVSVVVCCVVVVGDPVSVVSSPD/DLLVVLQVVLCVLLVHVLLSLVCVQQNSPVSVVLLVVLVVCLVVQADADPVRDGDNGSNSNSVVVVVVCCVVVNGDPVSVVVSVD/DVVLVVLQVVLCVLQVHLLLVLVCVFQNSVVSVVLSVVLVVCVVVVADADPVRPDGDRSNVSSVVSVVVCCVVVNADPVSVVSSVD/DVLLVVLQVVLCVQLVHLLLSLVCVQQNSVVSVVLLVVLVVCLVVQADADPVRDGDNGSNSNSVVVSVVCCVVVVGDPVSVVSNVD

Secondary structure (DSSP, 8-state):
-HHHHHHHHHHHHHH--HHHHHHHHHHHHHHHHHHHHHHHHHHHTT--B-TTSSSBPPHHHHHHHHHHHHHHTTSS-HHHHHHHH-/-HHHHHHHHHHHHH--HHHHHHHHHHHHHHHHHHHHHHHHHHHTT-EE-TTS-EE-SHHHHHHHHHHHHHHTTSS-HHHHHHH--/--HHHHHHHHHHHHH--HHHHHHHHHHHHHHHHHHHHHHHHHHHTT--B-TTSSSBPPHHHHHHHHHHHHHHTTSS-HHHHHHHH-/-HHHHHHHHHHHHHH--HHHHHHHHHH-HHHHHHHHHHHHHHHHTT-EE-TTS-EE-SHHHHHHHHHHHHHHTTSS-HHHHHHHH-

CATH classification: 1.10.10.1440

InterPro domains:
  IPR002110 Ankyrin repeat [PF00023] (314-345)
  IPR002110 Ankyrin repeat [PF12796] (146-233)
  IPR002110 Ankyrin repeat [PF12796] (251-312)
  IPR002110 Ankyrin repeat [PR01415] (173-188)
  IPR002110 Ankyrin repeat [PR01415] (221-235)
  IPR002110 Ankyrin repeat [PS50088] (172-204)
  IPR002110 Ankyrin repeat [PS50088] (205-233)
  IPR002110 Ankyrin repeat [PS50088] (248-280)
  IPR002110 Ankyrin repeat [PS50088] (281-313)
  IPR002110 Ankyrin repeat [PS50088] (314-346)
  IPR002110 Ankyrin repeat [SM00248] (139-168)
  IPR002110 Ankyrin repeat [SM00248] (172-201)
  IPR002110 Ankyrin repeat [SM00248] (205-234)
  IPR002110 Ankyrin repeat [SM00248] (248-277)
  IPR002110 Ankyrin repeat [SM00248] (281-310)
  IPR002110 Ankyrin repeat [SM00248] (314-343)
  IPR002110 Ankyrin repeat [SM00248] (347-376)
  IPR019385 Phosphorylated adapter RNA export protein, RNA-binding domain [PF10258] (394-479)
  IPR036770 Ankyrin repeat-containing domain superfamily [G3DSA:1.25.40.20] (104-246)
  IPR036770 Ankyrin repeat-containing domain superfamily [G3DSA:1.25.40.20] (249-319)

Solvent-accessible surface area: 19348 Å² total; per-residue (Å²): 136,100,29,62,50,29,0,27,49,0,0,41,26,13,18,171,139,121,55,12,19,48,0,7,142,32,10,33,13,68,96,0,0,74,10,2,13,62,0,14,107,34,34,76,99,44,17,57,96,17,113,108,144,83,134,107,52,88,33,21,26,0,0,53,96,27,0,84,74,35,11,66,122,128,99,2,84,64,134,53,10,28,102,0,100,142,119,36,92,55,9,0,35,51,0,0,32,20,12,23,159,144,115,66,15,10,38,0,5,139,31,15,30,17,78,97,0,0,82,16,2,18,67,0,16,107,35,56,93,103,36,19,31,114,15,101,132,149,44,133,89,126,94,30,26,18,0,1,56,35,26,0,106,78,40,33,86,122,130,98,5,82,129,158,60,38,89,109,0,143,183,146,85,32,51,50,24,0,28,55,0,0,43,21,14,19,167,155,96,63,12,15,36,0,10,135,36,22,26,14,75,124,0,0,74,9,2,13,62,0,15,103,36,36,78,99,44,16,60,92,18,112,105,138,83,136,112,49,87,34,22,26,0,1,52,95,27,1,120,61,32,22,71,102,128,92,4,79,108,145,67,36,74,105,0,128,163,142,78,36,52,46,14,0,32,50,0,0,37,16,16,24,162,157,122,69,10,28,44,0,8,153,32,27,32,19,66,79,0,0,88,14,3,20,69,0,19,102,35,60,89,104,39,17,37,89,13,90,79,37,7,92,66,106,90,20,21,22,0,2,48,46,17,1,101,76,31,19,89,124,124,103,1,66,116,143,63,29,83,106,0,148,175

Radius of gyration: 31.55 Å; Cα contacts (8 Å, |Δi|>4): 369; chains: 4; bounding box: 47×34×103 Å

Organism: Cryptosporidium parvum (NCBI:txid5807)